Protein AF-A0A392NE16-F1 (afdb_monomer)

Nearest PDB structures (foldseek):
  4ksi-assembly1_A  TM=9.890E-01  e=2.267E-21  Solanum lycopersicum
  1gyt-assembly2_I  TM=9.467E-01  e=1.245E-12  Escherichia coli K-12
  2j9a-assembly1_A  TM=8.905E-01  e=2.648E-13  Bos taurus
  1bll-assembly1_E  TM=8.947E-01  e=1.409E-12  Bos taurus
  2ewb-assembly1_A  TM=8.889E-01  e=3.567E-12  Bos taurus

Mean predicted aligned error: 3.71 Å

Sequence (183 aa):
QRYKSESKKPTLRSIDIIGLGKGPELEKKLKYAGDVSSGILFGRELVNSPANVLTPGVLAEEASKVASTYSDVFTATILNVDQCKELKMGSYLAVAEASANPPHFIHLVYKPPIGTVNIKLALVGKGLTFDSGGYNIKTGPGCSIELMKFDMGGSAAVLGAAKALGQIKPLGVEVSHDFPLCL

Organism: NCBI:txid97028

Secondary structure (DSSP, 8-state):
-TT-SS-PPP--------SS--SHHHHHHHHHHHHHHHHHHHHHHHHHS-TTTS-HHHHHHHHHHHHHHTTTTEEEEEE-HHHHHHTT-HHHHHHHTT-SS--EEEEEEE--SSS---EEEEEE--EES----TTS---STT--GGGGGGGGHHHHHHHHHHHHHHHH--TTEEEEEEEEEE-

pLDDT: mean 95.87, std 3.78, range [72.44, 98.56]

Structure (mmCIF, N/CA/C/O backbone):
data_AF-A0A392NE16-F1
#
_entry.id   AF-A0A392NE16-F1
#
loop_
_atom_site.group_PDB
_atom_site.id
_atom_site.type_symbol
_atom_site.label_atom_id
_atom_site.label_alt_id
_atom_site.label_comp_id
_atom_site.label_asym_id
_atom_site.label_entity_id
_atom_site.label_seq_id
_atom_site.pdbx_PDB_ins_code
_atom_site.Cartn_x
_atom_site.Cartn_y
_atom_site.Cartn_z
_atom_site.occupancy
_atom_site.B_iso_or_equiv
_atom_site.auth_seq_id
_atom_site.auth_comp_id
_atom_site.auth_asym_id
_atom_site.auth_atom_id
_atom_site.pdbx_PDB_model_num
ATOM 1 N N . GLN A 1 1 ? -16.491 3.176 -10.706 1.00 72.44 1 GLN A N 1
ATOM 2 C CA . GLN A 1 1 ? -17.018 4.353 -11.430 1.00 72.44 1 GLN A CA 1
ATOM 3 C C . GLN A 1 1 ? -15.922 5.271 -11.971 1.00 72.44 1 GLN A C 1
ATOM 5 O O . GLN A 1 1 ? -16.146 5.845 -13.018 1.00 72.44 1 GLN A O 1
ATOM 10 N N . ARG A 1 2 ? -14.743 5.376 -11.332 1.00 87.69 2 ARG A N 1
ATOM 11 C CA . ARG A 1 2 ? -13.667 6.329 -11.695 1.00 87.69 2 ARG A CA 1
ATOM 12 C C . ARG A 1 2 ? -13.294 6.413 -13.181 1.00 87.69 2 ARG A C 1
ATOM 14 O O . ARG A 1 2 ? -13.056 7.503 -13.669 1.00 87.69 2 ARG A O 1
ATOM 21 N N . TYR A 1 3 ? -13.251 5.277 -13.877 1.00 92.50 3 TYR A N 1
ATOM 22 C CA . TYR A 1 3 ? -12.836 5.204 -15.286 1.00 92.50 3 TYR A CA 1
ATOM 23 C C . TYR A 1 3 ? -14.004 5.039 -16.265 1.00 92.50 3 TYR A C 1
ATOM 25 O O . TYR A 1 3 ? -13.790 4.704 -17.425 1.00 92.50 3 TYR A O 1
ATOM 33 N N . LYS A 1 4 ? -15.248 5.216 -15.804 1.00 91.56 4 LYS A N 1
ATOM 34 C CA . LYS A 1 4 ? -16.416 5.263 -16.686 1.00 91.56 4 LYS A CA 1
ATOM 35 C C . LYS A 1 4 ? -16.760 6.724 -16.956 1.00 91.56 4 LYS A C 1
ATOM 37 O O . LYS A 1 4 ? -16.879 7.490 -16.004 1.00 91.56 4 LYS A O 1
ATOM 42 N N . SER A 1 5 ? -16.960 7.082 -18.222 1.00 91.31 5 SER A N 1
ATOM 43 C CA . SER A 1 5 ? -17.460 8.406 -18.620 1.00 91.31 5 SER A CA 1
ATOM 44 C C . SER A 1 5 ? -18.863 8.666 -18.068 1.00 91.31 5 SER A C 1
ATOM 46 O O . SER A 1 5 ? -19.142 9.744 -17.555 1.00 91.31 5 SER A O 1
ATOM 48 N N . GLU A 1 6 ? -19.718 7.642 -18.091 1.00 92.12 6 GLU A N 1
ATOM 49 C CA . GLU A 1 6 ? -21.044 7.662 -17.482 1.00 92.12 6 GLU A CA 1
ATOM 50 C C . GLU A 1 6 ? -21.144 6.651 -16.341 1.00 92.12 6 GLU A C 1
ATOM 52 O O . GLU A 1 6 ? -20.816 5.466 -16.462 1.00 92.12 6 GLU A O 1
ATOM 57 N N . SER A 1 7 ? -21.605 7.130 -15.190 1.00 89.00 7 SER A N 1
ATOM 58 C CA . SER A 1 7 ? -21.527 6.403 -13.931 1.00 89.00 7 SER A CA 1
ATOM 59 C C . SER A 1 7 ? -22.815 6.602 -13.132 1.00 89.00 7 SER A C 1
ATOM 61 O O . SER A 1 7 ? -23.185 7.728 -12.798 1.00 89.00 7 SER A O 1
ATOM 63 N N . LYS A 1 8 ? -23.484 5.502 -12.767 1.00 88.19 8 LYS A N 1
ATOM 64 C CA . LYS A 1 8 ? -24.624 5.534 -11.839 1.00 88.19 8 LYS A CA 1
ATOM 65 C C . LYS A 1 8 ? -24.128 5.615 -10.396 1.00 88.19 8 LYS A C 1
ATOM 67 O O . LYS A 1 8 ? -23.267 4.830 -9.985 1.00 88.19 8 LYS A O 1
ATOM 72 N N . LYS A 1 9 ? -24.689 6.545 -9.622 1.00 86.81 9 LYS A N 1
ATOM 73 C CA . LYS A 1 9 ? -24.403 6.656 -8.187 1.00 86.81 9 LYS A CA 1
ATOM 74 C C . LYS A 1 9 ? -24.992 5.450 -7.434 1.00 86.81 9 LYS A C 1
ATOM 76 O O . LYS A 1 9 ? -26.066 4.983 -7.818 1.00 86.81 9 LYS A O 1
ATOM 81 N N . PRO A 1 10 ? -24.321 4.947 -6.382 1.00 89.00 10 PRO A N 1
ATOM 82 C CA . PRO A 1 10 ? -24.905 3.940 -5.501 1.00 89.00 10 PRO A CA 1
ATOM 83 C C . PRO A 1 10 ? -26.227 4.441 -4.9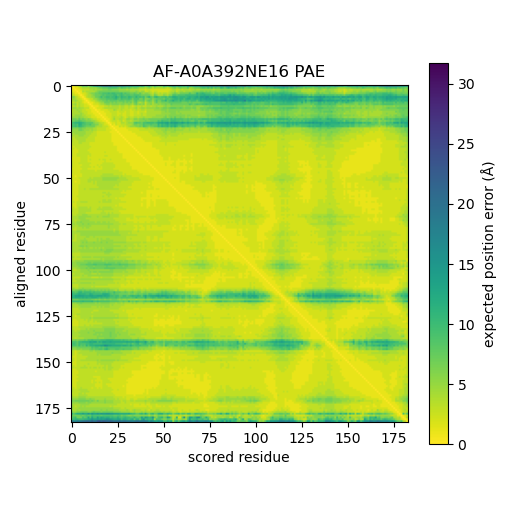02 1.00 89.00 10 PRO A C 1
ATOM 85 O O . PRO A 1 10 ? -26.327 5.606 -4.521 1.00 89.00 10 PRO A O 1
ATOM 88 N N . THR A 1 11 ? -27.236 3.573 -4.832 1.00 95.75 11 THR A N 1
ATOM 89 C CA . THR A 1 11 ? -28.574 3.907 -4.307 1.00 95.75 11 THR A CA 1
ATOM 90 C C . THR A 1 11 ? -28.776 3.493 -2.851 1.00 95.75 11 THR A C 1
ATOM 92 O O . THR A 1 11 ? -29.641 4.055 -2.183 1.00 95.75 11 THR A O 1
ATOM 95 N N . LEU A 1 12 ? -27.983 2.540 -2.351 1.00 95.75 12 LEU A N 1
ATOM 96 C CA . LEU A 1 12 ? -28.028 2.073 -0.965 1.00 95.75 12 LEU A CA 1
ATOM 97 C C . LEU A 1 12 ? -27.564 3.181 -0.008 1.00 95.75 12 LEU A C 1
ATOM 99 O O . LEU A 1 12 ? -26.496 3.756 -0.213 1.00 95.75 12 LEU A O 1
ATOM 103 N N . ARG A 1 13 ? -28.364 3.472 1.026 1.00 95.00 13 ARG A N 1
ATOM 104 C CA . ARG A 1 13 ? -28.091 4.546 2.003 1.00 95.00 13 ARG A CA 1
ATOM 105 C C . ARG A 1 13 ? -27.900 4.053 3.435 1.00 95.00 13 ARG A C 1
ATOM 107 O O . ARG A 1 13 ? -27.118 4.649 4.164 1.00 95.00 13 ARG A O 1
ATOM 114 N N . SER A 1 14 ? -28.597 2.992 3.826 1.00 95.19 14 SER A N 1
ATOM 115 C CA . SER A 1 14 ? -28.543 2.421 5.171 1.00 95.19 14 SER A CA 1
ATOM 116 C C . SER A 1 14 ? -28.701 0.905 5.120 1.00 95.19 14 SER A C 1
ATOM 118 O O . SER A 1 14 ? -29.235 0.355 4.153 1.00 95.19 14 SER A O 1
ATOM 120 N N . ILE A 1 15 ? -28.199 0.241 6.159 1.00 93.62 15 ILE A N 1
ATOM 121 C CA . ILE A 1 15 ? -28.355 -1.191 6.406 1.00 93.62 15 ILE A CA 1
ATOM 122 C C . ILE A 1 15 ? -28.661 -1.337 7.895 1.00 93.62 15 ILE A C 1
ATOM 124 O O . ILE A 1 15 ? -27.856 -0.900 8.715 1.00 93.62 15 ILE A O 1
ATOM 128 N N . ASP A 1 16 ? -29.779 -1.979 8.222 1.00 92.75 16 ASP A N 1
ATOM 129 C CA . ASP A 1 16 ? -30.133 -2.324 9.597 1.00 92.75 16 ASP A CA 1
ATOM 130 C C . ASP A 1 16 ? -29.861 -3.810 9.836 1.00 92.75 16 ASP A C 1
ATOM 132 O O . ASP A 1 16 ? -30.298 -4.673 9.071 1.00 92.75 16 ASP A O 1
ATOM 136 N N . ILE A 1 17 ? -29.127 -4.117 10.904 1.00 91.75 17 ILE A N 1
ATOM 137 C CA . ILE A 1 17 ? -28.809 -5.490 11.301 1.00 91.75 17 ILE A CA 1
ATOM 138 C C . ILE A 1 17 ? -29.683 -5.847 12.501 1.00 91.75 17 ILE A C 1
ATOM 140 O O . ILE A 1 17 ? -29.510 -5.313 13.594 1.00 91.75 17 ILE A O 1
ATOM 144 N N . ILE A 1 18 ? -30.636 -6.755 12.293 1.00 94.75 18 ILE A N 1
ATOM 145 C CA . ILE A 1 18 ? -31.663 -7.107 13.279 1.00 94.75 18 ILE A CA 1
ATOM 146 C C . ILE A 1 18 ? -31.386 -8.508 13.837 1.00 94.75 18 ILE A C 1
ATOM 148 O O . ILE A 1 18 ? -31.024 -9.419 13.099 1.00 94.75 18 ILE A O 1
ATOM 152 N N . GLY A 1 19 ? -31.578 -8.690 15.148 1.00 94.94 19 GLY A N 1
ATOM 153 C CA . GLY A 1 19 ? -31.515 -10.007 15.797 1.00 94.94 19 GLY A CA 1
ATOM 154 C C . GLY A 1 19 ? -30.119 -10.480 16.223 1.00 94.94 19 GLY A C 1
ATOM 155 O O . GLY A 1 19 ? -29.995 -11.598 16.708 1.00 94.94 19 GLY A O 1
ATOM 156 N N . LEU A 1 20 ? -29.081 -9.642 16.100 1.00 93.00 20 LEU A N 1
ATOM 157 C CA . LEU A 1 20 ? -27.690 -9.979 16.465 1.00 93.00 20 LEU A CA 1
ATOM 158 C C . LEU A 1 20 ? -27.176 -9.240 17.716 1.00 93.00 20 LEU A C 1
ATOM 160 O O . LEU A 1 20 ? -25.972 -9.131 17.937 1.00 93.00 20 LEU A O 1
ATOM 164 N N . GLY A 1 21 ? -28.090 -8.739 18.547 1.00 90.81 21 GLY A N 1
ATOM 165 C CA . GLY A 1 21 ? -27.775 -7.961 19.747 1.00 90.81 21 GLY A CA 1
ATOM 166 C C . GLY A 1 21 ? -27.838 -6.448 19.525 1.00 90.81 21 GLY A C 1
ATOM 167 O O . GLY A 1 21 ? -28.224 -5.974 18.460 1.00 90.81 21 GLY A O 1
ATOM 168 N N . LYS A 1 22 ? -27.518 -5.685 20.575 1.00 92.50 22 LYS A N 1
ATOM 169 C CA . LYS A 1 22 ? -27.514 -4.213 20.584 1.00 92.50 22 LYS A CA 1
ATOM 170 C C . LYS A 1 22 ? -26.482 -3.679 21.576 1.00 92.50 22 LYS A C 1
ATOM 172 O O . LYS A 1 22 ? -26.102 -4.387 22.506 1.00 92.50 22 LYS A O 1
ATOM 177 N N . GLY A 1 23 ? -26.101 -2.414 21.424 1.00 93.81 23 GLY A N 1
ATOM 178 C CA . GLY A 1 23 ? -25.279 -1.691 22.395 1.00 93.81 23 GLY A CA 1
ATOM 179 C C . GLY A 1 23 ? -23.800 -1.549 22.007 1.00 93.81 23 GLY A C 1
ATOM 180 O O . GLY A 1 23 ? -23.400 -1.939 20.910 1.00 93.81 23 GLY A O 1
ATOM 181 N N . PRO A 1 24 ? -22.972 -0.982 22.906 1.00 94.94 24 PRO A N 1
ATOM 182 C CA . PRO A 1 24 ? -21.649 -0.448 22.562 1.00 94.94 24 PRO A CA 1
ATOM 183 C C . PRO A 1 24 ? -20.653 -1.463 21.993 1.00 94.94 24 PRO A C 1
ATOM 185 O O . PRO A 1 24 ? -19.804 -1.105 21.181 1.00 94.94 24 PRO A O 1
ATOM 188 N N . GLU A 1 25 ? -20.733 -2.731 22.404 1.00 94.06 25 GLU A N 1
ATOM 189 C CA . GLU A 1 25 ? -19.834 -3.770 21.889 1.00 94.06 25 GLU A CA 1
ATOM 190 C C . GLU A 1 25 ? -20.112 -4.078 20.411 1.00 94.06 25 GLU A C 1
ATOM 192 O O . GLU A 1 25 ? -19.174 -4.208 19.620 1.00 94.06 25 GLU A O 1
ATOM 197 N N . LEU A 1 26 ? -21.393 -4.153 20.029 1.00 94.44 26 LEU A N 1
ATOM 198 C CA . LEU A 1 26 ? -21.787 -4.362 18.638 1.00 94.44 26 LEU A CA 1
ATOM 199 C C . LEU A 1 26 ? -21.362 -3.164 17.786 1.00 94.44 26 LEU A C 1
ATOM 201 O O . LEU A 1 26 ? -20.715 -3.357 16.762 1.00 94.44 26 LEU A O 1
ATOM 205 N N . GLU A 1 27 ? -21.619 -1.941 18.255 1.00 93.50 27 GLU A N 1
ATOM 206 C CA . GLU A 1 27 ? -21.191 -0.713 17.571 1.00 93.50 27 GLU A CA 1
ATOM 207 C C . GLU A 1 27 ? -19.670 -0.664 17.368 1.00 93.50 27 GLU A C 1
ATOM 209 O O . GLU A 1 27 ? -19.188 -0.323 16.288 1.00 93.50 27 GLU A O 1
ATOM 214 N N . LYS A 1 28 ? -18.884 -1.087 18.368 1.00 95.31 28 LYS A N 1
ATOM 215 C CA . LYS A 1 28 ? -17.422 -1.172 18.249 1.00 95.31 28 LYS A CA 1
ATOM 216 C C . LYS A 1 28 ? -16.990 -2.177 17.176 1.00 95.31 28 LYS A C 1
ATOM 218 O O . LYS A 1 28 ? -16.073 -1.883 16.409 1.00 95.31 28 LYS A O 1
ATOM 223 N N . LYS A 1 29 ? -17.637 -3.346 17.102 1.00 96.00 29 LYS A N 1
ATOM 224 C CA . LYS A 1 29 ? -17.358 -4.363 16.069 1.00 96.00 29 LYS A CA 1
ATOM 225 C C . LYS A 1 29 ? -17.770 -3.885 14.676 1.00 96.00 29 LYS A C 1
ATOM 227 O O . LYS A 1 29 ? -17.020 -4.100 13.728 1.00 96.00 29 LYS A O 1
ATOM 232 N N . LEU A 1 30 ? -18.909 -3.202 14.554 1.00 96.25 30 LEU A N 1
ATOM 233 C CA . LEU A 1 30 ? -19.366 -2.610 13.294 1.00 96.25 30 LEU A CA 1
ATOM 234 C C . LEU A 1 30 ? -18.421 -1.509 12.820 1.00 96.25 30 LEU A C 1
ATOM 236 O O . LEU A 1 30 ? -18.037 -1.503 11.651 1.00 96.25 30 LEU A O 1
ATOM 240 N N . LYS A 1 31 ? -17.968 -0.636 13.728 1.00 96.56 31 LYS A N 1
ATOM 241 C CA . LYS A 1 31 ? -16.954 0.369 13.407 1.00 96.56 31 LYS A CA 1
ATOM 242 C C . LYS A 1 31 ? -15.660 -0.286 12.925 1.00 96.56 31 LYS A C 1
ATOM 244 O O . LYS A 1 31 ? -15.165 0.080 11.867 1.00 96.56 31 LYS A O 1
ATOM 249 N N . TYR A 1 32 ? -15.150 -1.281 13.653 1.00 97.94 32 TYR A N 1
ATOM 250 C CA . TYR A 1 32 ? -13.957 -2.025 13.243 1.00 97.94 32 TYR A CA 1
ATOM 251 C C . TYR A 1 32 ? -14.123 -2.640 11.844 1.00 97.94 32 TYR A C 1
ATOM 253 O O . TYR A 1 32 ? -13.250 -2.484 10.993 1.00 97.94 32 TYR A O 1
ATOM 261 N N . ALA A 1 33 ? -15.264 -3.280 11.567 1.00 97.81 33 ALA A N 1
ATOM 262 C CA . ALA A 1 33 ? -15.559 -3.835 10.248 1.00 97.81 33 ALA A CA 1
ATOM 263 C C . ALA A 1 33 ? -15.614 -2.751 9.155 1.00 97.81 33 ALA A C 1
ATOM 265 O O . ALA A 1 33 ? -15.135 -2.981 8.042 1.00 97.81 33 ALA A O 1
ATOM 266 N N . GLY A 1 34 ? -16.151 -1.569 9.468 1.00 98.06 34 GLY A N 1
ATOM 267 C CA . GLY A 1 34 ? -16.136 -0.399 8.590 1.00 98.06 34 GLY A CA 1
ATOM 268 C C . GLY A 1 34 ? -14.720 0.097 8.290 1.00 98.06 34 GLY A C 1
ATOM 269 O O . GLY A 1 34 ? -14.377 0.288 7.121 1.00 98.06 34 GLY A O 1
ATOM 270 N N . ASP A 1 35 ? -13.878 0.218 9.319 1.00 98.25 35 ASP A N 1
ATOM 271 C CA . ASP A 1 35 ? -12.485 0.655 9.192 1.00 98.25 35 ASP A CA 1
ATOM 272 C C . ASP A 1 35 ? -11.691 -0.323 8.296 1.00 98.25 35 ASP A C 1
ATOM 274 O O . ASP A 1 35 ? -11.046 0.095 7.327 1.00 98.25 35 ASP A O 1
ATOM 278 N N . VAL A 1 36 ? -11.827 -1.637 8.534 1.00 98.50 36 VAL A N 1
ATOM 279 C CA . VAL A 1 36 ? -11.237 -2.705 7.700 1.00 98.50 36 VAL A CA 1
ATOM 280 C C . VAL A 1 36 ? -11.758 -2.644 6.263 1.00 98.50 36 VAL A C 1
ATOM 282 O O . VAL A 1 36 ? -10.976 -2.674 5.309 1.00 98.50 36 VAL A O 1
ATOM 285 N N . SER A 1 37 ? -13.073 -2.507 6.086 1.00 98.44 37 SER A N 1
ATOM 286 C CA . SER A 1 37 ? -13.700 -2.421 4.762 1.00 98.44 37 SER A CA 1
ATOM 287 C C . SER A 1 37 ? -13.199 -1.214 3.972 1.00 98.44 37 SER A C 1
ATOM 289 O O . SER A 1 37 ? -13.000 -1.316 2.762 1.00 98.44 37 SER A O 1
ATOM 291 N N . SER A 1 38 ? -12.930 -0.087 4.638 1.00 98.19 38 SER A N 1
ATOM 292 C CA . SER A 1 38 ? -12.363 1.103 3.998 1.00 98.19 38 SER A CA 1
ATOM 293 C C . SER A 1 38 ? -10.948 0.856 3.450 1.00 98.19 38 SER A C 1
ATOM 295 O O . SER A 1 38 ? -10.618 1.340 2.364 1.00 98.19 38 SER A O 1
ATOM 297 N N . GLY A 1 39 ? -10.137 0.061 4.158 1.00 98.44 39 GLY A N 1
ATOM 298 C CA . GLY A 1 39 ? -8.815 -0.380 3.710 1.00 98.44 39 GLY A CA 1
ATOM 299 C C . GLY A 1 39 ? -8.899 -1.335 2.519 1.00 98.44 39 GLY A C 1
ATOM 300 O O . GLY A 1 39 ? -8.190 -1.156 1.529 1.00 98.44 39 GLY A O 1
ATOM 301 N N . ILE A 1 40 ? -9.831 -2.293 2.561 1.00 98.56 40 ILE A N 1
ATOM 302 C CA . ILE A 1 40 ? -10.091 -3.220 1.448 1.00 98.56 40 ILE A CA 1
ATOM 303 C C . ILE A 1 40 ? -10.531 -2.456 0.196 1.00 98.56 40 ILE A C 1
ATOM 305 O O . ILE A 1 40 ? -10.007 -2.696 -0.891 1.00 98.56 40 ILE A O 1
ATOM 309 N N . LEU A 1 41 ? -11.485 -1.530 0.328 1.00 98.19 41 LEU A N 1
ATOM 310 C CA . LEU A 1 41 ? -11.954 -0.712 -0.791 1.00 98.19 41 LEU A CA 1
ATOM 311 C C . LEU A 1 41 ? -10.812 0.102 -1.393 1.00 98.19 41 LEU A C 1
ATOM 313 O O . LEU A 1 41 ? -10.675 0.121 -2.612 1.00 98.19 41 LEU A O 1
ATOM 317 N N . PHE A 1 42 ? -9.960 0.685 -0.554 1.00 98.31 42 PHE A N 1
ATOM 318 C CA . PHE A 1 42 ? -8.784 1.407 -1.018 1.00 98.31 42 PHE A CA 1
ATOM 319 C C . PHE A 1 42 ? -7.815 0.507 -1.798 1.00 98.31 42 PHE A C 1
ATOM 321 O O . PHE A 1 42 ? -7.445 0.841 -2.919 1.00 98.31 42 PHE A O 1
ATOM 328 N N . GLY A 1 43 ? -7.485 -0.682 -1.284 1.00 98.25 43 GLY A N 1
ATOM 329 C CA . GLY A 1 43 ? -6.661 -1.648 -2.019 1.00 98.25 43 GLY A CA 1
ATOM 330 C C . GLY A 1 43 ? -7.277 -2.041 -3.370 1.00 98.25 43 GLY A C 1
ATOM 331 O O . GLY A 1 43 ? -6.591 -2.058 -4.391 1.00 98.25 43 GLY A O 1
ATOM 332 N N . ARG A 1 44 ? -8.598 -2.273 -3.416 1.00 98.06 44 ARG A N 1
ATOM 333 C CA . ARG A 1 44 ? -9.323 -2.556 -4.672 1.00 98.06 44 ARG A CA 1
ATOM 334 C C . ARG A 1 44 ? -9.247 -1.391 -5.645 1.00 98.06 44 ARG A C 1
ATOM 336 O O . ARG A 1 44 ? -9.191 -1.605 -6.850 1.00 98.06 44 ARG A O 1
ATOM 343 N N . GLU A 1 45 ? -9.311 -0.166 -5.153 1.00 97.88 45 GLU A N 1
ATOM 344 C CA . GLU A 1 45 ? -9.218 1.028 -5.978 1.00 97.88 45 GLU A CA 1
ATOM 345 C C . GLU A 1 45 ? -7.834 1.175 -6.613 1.00 97.88 45 GLU A C 1
ATOM 347 O O . GLU A 1 45 ? -7.765 1.477 -7.805 1.00 97.88 45 GLU A O 1
ATOM 352 N N . LEU A 1 46 ? -6.765 0.882 -5.869 1.00 98.06 46 LEU A N 1
ATOM 353 C CA . LEU A 1 46 ? -5.405 0.832 -6.406 1.00 98.06 46 LEU A CA 1
ATOM 354 C C . LEU A 1 46 ? -5.295 -0.255 -7.488 1.00 98.06 46 LEU A C 1
ATOM 356 O O . LEU A 1 46 ? -5.047 0.068 -8.641 1.00 98.06 46 LEU A O 1
ATOM 360 N N . VAL A 1 47 ? -5.631 -1.511 -7.179 1.00 98.19 47 VAL A N 1
ATOM 361 C CA . VAL A 1 47 ? -5.542 -2.637 -8.139 1.00 98.19 47 VAL A CA 1
ATOM 362 C C . VAL A 1 47 ? -6.398 -2.430 -9.397 1.00 98.19 47 VAL A C 1
ATOM 364 O O . VAL A 1 47 ? -6.036 -2.846 -10.497 1.00 98.19 47 VAL A O 1
ATOM 367 N N . ASN A 1 48 ? -7.565 -1.794 -9.265 1.00 97.69 48 ASN A N 1
ATOM 368 C CA . ASN A 1 48 ? -8.431 -1.528 -10.414 1.00 97.69 48 ASN A CA 1
ATOM 369 C C . ASN A 1 48 ? -7.880 -0.432 -11.336 1.00 97.69 48 ASN A C 1
ATOM 371 O O . ASN A 1 48 ? -8.257 -0.404 -12.516 1.00 97.69 48 ASN A O 1
ATOM 375 N N . SER A 1 49 ? -7.028 0.453 -10.813 1.00 97.94 49 SER A N 1
ATOM 376 C CA . SER A 1 49 ? -6.413 1.542 -11.567 1.00 97.94 49 SER A CA 1
ATOM 377 C C . SER A 1 49 ? -5.488 0.972 -12.646 1.00 97.94 49 SER A C 1
ATOM 379 O O . SER A 1 49 ? -4.702 0.074 -12.359 1.00 97.94 49 SER A O 1
ATOM 381 N N . PRO A 1 50 ? -5.595 1.414 -13.910 1.00 97.31 50 PRO A N 1
ATOM 382 C CA . PRO A 1 50 ? -4.705 0.929 -14.957 1.00 97.31 50 PRO A CA 1
ATOM 383 C C . PRO A 1 50 ? -3.278 1.455 -14.735 1.00 97.31 50 PRO A C 1
ATOM 385 O O . PRO A 1 50 ? -3.093 2.523 -14.151 1.00 97.31 50 PRO A O 1
ATOM 388 N N . ALA A 1 51 ? -2.274 0.722 -15.218 1.00 96.81 51 ALA A N 1
ATOM 389 C CA . ALA A 1 51 ? -0.859 1.011 -14.951 1.00 96.81 51 ALA A CA 1
ATOM 390 C C . ALA A 1 51 ? -0.379 2.375 -15.488 1.00 96.81 51 ALA A C 1
ATOM 392 O O . ALA A 1 51 ? 0.568 2.951 -14.966 1.00 96.81 51 ALA A O 1
ATOM 393 N N . ASN A 1 52 ? -1.058 2.936 -16.494 1.00 96.31 52 ASN A N 1
ATOM 394 C CA . ASN A 1 52 ? -0.788 4.292 -16.983 1.00 96.31 52 ASN A CA 1
ATOM 395 C C . ASN A 1 52 ? -1.288 5.398 -16.032 1.00 96.31 52 ASN A C 1
ATOM 397 O O . ASN A 1 52 ? -0.924 6.555 -16.206 1.00 96.31 52 ASN A O 1
ATOM 401 N N . VAL A 1 53 ? -2.151 5.058 -15.069 1.00 97.50 53 VAL A N 1
ATOM 402 C CA . VAL A 1 53 ? -2.654 5.967 -14.027 1.00 97.50 53 VAL A CA 1
ATOM 403 C C . VAL A 1 53 ? -1.949 5.701 -12.700 1.00 97.50 53 VAL A C 1
ATOM 405 O O . VAL A 1 53 ? -1.552 6.646 -12.028 1.00 97.50 53 VAL A O 1
ATOM 408 N N . LEU A 1 54 ? -1.794 4.432 -12.314 1.00 97.69 54 LEU A N 1
ATOM 409 C CA . LEU A 1 54 ? -1.124 4.042 -11.074 1.00 97.69 54 LEU A CA 1
ATOM 410 C C . LEU A 1 54 ? 0.316 3.597 -11.352 1.00 97.69 54 LEU A C 1
ATOM 412 O O . LEU A 1 54 ? 0.618 2.407 -11.362 1.00 97.69 54 LEU A O 1
ATOM 416 N N . THR A 1 55 ? 1.195 4.568 -11.580 1.00 98.06 55 THR A N 1
ATOM 417 C CA . THR A 1 55 ? 2.641 4.343 -11.723 1.00 98.06 55 THR A CA 1
ATOM 418 C C . THR A 1 55 ? 3.313 4.186 -10.347 1.00 98.06 55 THR A C 1
ATOM 420 O O . THR A 1 55 ? 2.685 4.489 -9.325 1.00 98.06 55 THR A O 1
ATOM 423 N N . PRO A 1 56 ? 4.593 3.761 -10.267 1.00 97.75 56 PRO A N 1
ATOM 424 C CA . PRO A 1 56 ? 5.311 3.663 -8.992 1.00 97.75 56 PRO A CA 1
ATOM 425 C C . PRO A 1 56 ? 5.324 4.980 -8.202 1.00 97.75 56 PRO A C 1
ATOM 427 O O . PRO A 1 56 ? 5.122 4.970 -6.990 1.00 97.75 56 PRO A O 1
ATOM 430 N N . GLY A 1 57 ? 5.484 6.116 -8.892 1.00 97.75 57 GLY A N 1
ATOM 431 C CA . GLY A 1 57 ? 5.429 7.442 -8.272 1.00 97.75 57 GLY A CA 1
ATOM 432 C C . GLY A 1 57 ? 4.054 7.756 -7.681 1.00 97.75 57 GLY A C 1
ATOM 433 O O . GLY A 1 57 ? 3.958 8.141 -6.520 1.00 97.75 57 GLY A O 1
ATOM 434 N N . VAL A 1 58 ? 2.973 7.496 -8.427 1.00 97.94 58 VAL A N 1
ATOM 435 C CA . VAL A 1 58 ? 1.604 7.723 -7.929 1.00 97.94 58 VAL A CA 1
ATOM 436 C C . VAL A 1 58 ? 1.294 6.817 -6.735 1.00 97.94 58 VAL A C 1
ATOM 438 O O . VAL A 1 58 ? 0.692 7.260 -5.761 1.00 97.94 58 VAL A O 1
ATOM 441 N N . LEU A 1 59 ? 1.737 5.558 -6.749 1.00 97.69 59 LEU A N 1
ATOM 442 C CA . LEU A 1 59 ? 1.546 4.664 -5.606 1.00 97.69 59 LEU A CA 1
ATOM 443 C C . LEU A 1 59 ? 2.354 5.115 -4.367 1.00 97.69 59 LEU A C 1
ATOM 445 O O . LEU A 1 59 ? 1.861 4.991 -3.244 1.00 97.69 59 LEU A O 1
ATOM 449 N N . ALA A 1 60 ? 3.539 5.706 -4.552 1.00 97.94 60 ALA A N 1
ATOM 450 C CA . ALA A 1 60 ? 4.295 6.355 -3.476 1.00 97.94 60 ALA A CA 1
ATOM 451 C C . ALA A 1 60 ? 3.611 7.618 -2.927 1.00 97.94 60 ALA A C 1
ATOM 453 O O . ALA A 1 60 ? 3.619 7.852 -1.712 1.00 97.94 60 ALA A O 1
ATOM 454 N N . GLU A 1 61 ? 2.952 8.400 -3.783 1.00 98.12 61 GLU A N 1
ATOM 455 C CA . GLU A 1 61 ? 2.112 9.520 -3.351 1.00 98.12 61 GLU A CA 1
ATOM 456 C C . GLU A 1 61 ? 0.907 9.040 -2.536 1.00 98.12 61 GLU A C 1
ATOM 458 O O . GLU A 1 61 ? 0.615 9.607 -1.485 1.00 98.12 61 GLU A O 1
ATOM 463 N N . GLU A 1 62 ? 0.222 7.977 -2.967 1.00 98.12 62 GLU A N 1
ATOM 464 C CA . GLU A 1 62 ? -0.890 7.381 -2.218 1.00 98.12 62 GLU A CA 1
ATOM 465 C C . GLU A 1 62 ? -0.445 6.898 -0.829 1.00 98.12 62 GLU A C 1
ATOM 467 O O . GLU A 1 62 ? -1.130 7.149 0.166 1.00 98.12 62 GLU A O 1
ATOM 472 N N . ALA A 1 63 ? 0.738 6.287 -0.725 1.00 97.62 63 ALA A N 1
ATOM 473 C CA . ALA A 1 63 ? 1.319 5.921 0.563 1.00 97.62 63 ALA A CA 1
ATOM 474 C C . ALA A 1 63 ? 1.624 7.139 1.448 1.00 97.62 63 ALA A C 1
ATOM 476 O O . ALA A 1 63 ? 1.289 7.151 2.636 1.00 97.62 63 ALA A O 1
ATOM 477 N N . SER A 1 64 ? 2.184 8.197 0.862 1.00 98.06 64 SER A N 1
ATOM 478 C CA . SER A 1 64 ? 2.447 9.457 1.564 1.00 98.06 64 SER A CA 1
ATOM 479 C C . SER A 1 64 ? 1.155 10.125 2.052 1.00 98.06 64 SER A C 1
ATOM 481 O O . SER A 1 64 ? 1.109 10.637 3.171 1.00 98.06 64 SER A O 1
ATOM 483 N N . LYS A 1 65 ? 0.068 10.064 1.268 1.00 98.38 65 LYS A N 1
ATOM 484 C CA . LYS A 1 65 ? -1.261 10.557 1.673 1.00 98.38 65 LYS A CA 1
ATOM 485 C C . LYS A 1 65 ? -1.815 9.782 2.865 1.00 98.38 65 LYS A C 1
ATOM 487 O O . LYS A 1 65 ? -2.381 10.403 3.764 1.00 98.38 65 LYS A O 1
ATOM 492 N N . VAL A 1 66 ? -1.642 8.457 2.906 1.00 98.12 66 VAL A N 1
ATOM 493 C CA . VAL A 1 66 ? -2.046 7.640 4.066 1.00 98.12 66 VAL A CA 1
ATOM 494 C C . VAL A 1 66 ? -1.292 8.089 5.318 1.00 98.12 66 VAL A C 1
ATOM 496 O O . VAL A 1 66 ? -1.932 8.377 6.327 1.00 98.12 66 VAL A O 1
ATOM 499 N N . ALA A 1 67 ? 0.034 8.231 5.244 1.00 97.94 67 ALA A N 1
ATOM 500 C CA . ALA A 1 67 ? 0.824 8.709 6.378 1.00 97.94 67 ALA A CA 1
ATOM 501 C C . ALA A 1 67 ? 0.428 10.122 6.819 1.00 97.94 67 ALA A C 1
ATOM 503 O O . ALA A 1 67 ? 0.275 10.369 8.007 1.00 97.94 67 ALA A O 1
ATOM 504 N N . SER A 1 68 ? 0.203 11.036 5.873 1.00 98.25 68 SER A N 1
ATOM 505 C CA . SER A 1 68 ? -0.218 12.408 6.174 1.00 98.25 68 SER A CA 1
ATOM 506 C C . SER A 1 68 ? -1.601 12.466 6.832 1.00 98.25 68 SER A C 1
ATOM 508 O O . SER A 1 68 ? -1.793 13.226 7.779 1.00 98.25 68 SER A O 1
ATOM 510 N N . THR A 1 69 ? -2.543 11.636 6.373 1.00 98.38 69 THR A N 1
ATOM 511 C CA . THR A 1 69 ? -3.903 11.548 6.936 1.00 98.38 69 THR A CA 1
ATOM 512 C C . THR A 1 69 ? -3.890 11.062 8.387 1.00 98.38 69 THR A C 1
ATOM 514 O O . THR A 1 69 ? -4.716 11.493 9.188 1.00 98.38 69 THR A O 1
ATOM 517 N N . TYR A 1 70 ? -2.952 10.177 8.728 1.00 97.88 70 TYR A N 1
ATOM 518 C CA . TYR A 1 70 ? -2.809 9.569 10.054 1.00 97.88 70 TYR A CA 1
ATOM 519 C C . TYR A 1 70 ? -1.453 9.920 10.681 1.00 97.88 70 TYR A C 1
ATOM 521 O O . TYR A 1 70 ? -0.780 9.062 11.254 1.00 97.88 70 TYR A O 1
ATOM 529 N N . SER A 1 71 ? -1.036 11.179 10.544 1.00 97.62 71 SER A N 1
ATOM 530 C CA . SER A 1 71 ? 0.306 11.654 10.915 1.00 97.62 71 SER A CA 1
ATOM 531 C C . SER A 1 71 ? 0.610 11.577 12.410 1.00 97.62 71 SER A C 1
ATOM 533 O O . SER A 1 71 ? 1.768 11.658 12.810 1.00 97.62 71 SER A O 1
ATOM 535 N N . ASP A 1 72 ? -0.411 11.373 13.241 1.00 97.06 72 ASP A N 1
ATOM 536 C CA . ASP A 1 72 ? -0.258 11.140 14.673 1.00 97.06 72 ASP A CA 1
ATOM 537 C C . ASP A 1 72 ? 0.253 9.727 15.009 1.00 97.06 72 ASP A C 1
ATOM 539 O O . ASP A 1 72 ? 0.739 9.500 16.114 1.00 97.06 72 ASP A O 1
ATOM 543 N N . VAL A 1 73 ? 0.157 8.782 14.066 1.00 97.88 73 VAL A N 1
ATOM 544 C CA . VAL A 1 73 ? 0.561 7.376 14.256 1.00 97.88 73 VAL A CA 1
ATOM 545 C C . VAL A 1 73 ? 1.410 6.807 13.119 1.00 97.88 73 VAL A C 1
ATOM 547 O O . VAL A 1 73 ? 1.960 5.717 13.274 1.00 97.88 73 VAL A O 1
ATOM 550 N N . PHE A 1 74 ? 1.533 7.507 11.989 1.00 98.25 74 PHE A N 1
ATOM 551 C CA . PHE A 1 74 ? 2.318 7.064 10.840 1.00 98.25 74 PHE A CA 1
ATOM 552 C C . PHE A 1 74 ? 3.447 8.019 10.471 1.00 98.25 74 PHE A C 1
ATOM 554 O O . PHE A 1 74 ? 3.275 9.234 10.414 1.00 98.25 74 PHE A O 1
ATOM 561 N N . THR A 1 75 ? 4.577 7.432 10.085 1.00 97.75 75 THR A N 1
ATOM 562 C CA . THR A 1 75 ? 5.642 8.106 9.339 1.00 97.75 75 THR A CA 1
ATOM 563 C C . THR A 1 75 ? 5.849 7.433 7.985 1.00 97.75 75 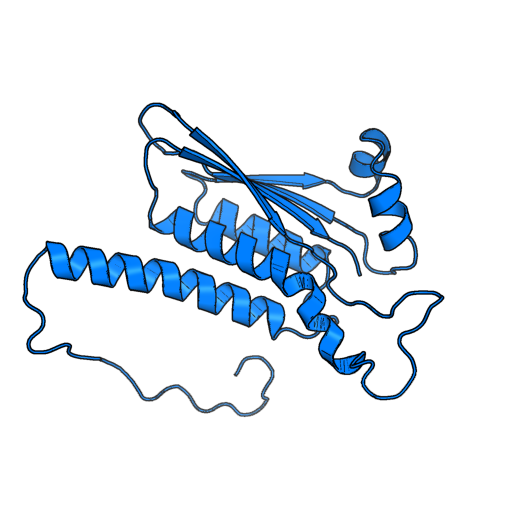THR A C 1
ATOM 565 O O . THR A 1 75 ? 5.596 6.237 7.831 1.00 97.75 75 THR A O 1
ATOM 568 N N . ALA A 1 76 ? 6.307 8.206 6.997 1.00 97.06 76 ALA A N 1
ATOM 569 C CA . ALA A 1 76 ? 6.652 7.716 5.667 1.00 97.06 76 ALA A CA 1
ATOM 570 C C . ALA A 1 76 ? 8.090 8.076 5.313 1.00 97.06 76 ALA A C 1
ATOM 572 O O . ALA A 1 76 ? 8.535 9.202 5.527 1.00 97.06 76 ALA A O 1
ATOM 573 N N . THR A 1 77 ? 8.806 7.126 4.730 1.00 98.06 77 THR A N 1
ATOM 574 C CA . THR A 1 77 ? 10.087 7.339 4.064 1.00 98.06 77 THR A CA 1
ATOM 575 C C . THR A 1 77 ? 9.984 6.742 2.671 1.00 98.06 77 THR A C 1
ATOM 577 O O . THR A 1 77 ? 9.681 5.561 2.520 1.00 98.06 77 THR A O 1
ATOM 580 N N . ILE A 1 78 ? 10.197 7.573 1.654 1.00 97.69 78 ILE A N 1
ATOM 581 C CA . ILE A 1 78 ? 10.163 7.166 0.251 1.00 97.69 78 ILE A CA 1
ATOM 582 C C . ILE A 1 78 ? 11.585 7.286 -0.278 1.00 97.69 78 ILE A C 1
ATOM 584 O O . ILE A 1 78 ? 12.140 8.383 -0.298 1.00 97.69 78 ILE A O 1
ATOM 588 N N . LEU A 1 79 ? 12.177 6.161 -0.662 1.00 98.12 79 LEU A N 1
ATOM 589 C CA . LEU A 1 79 ? 13.525 6.116 -1.204 1.00 98.12 79 LEU A CA 1
ATOM 590 C C . LEU A 1 79 ? 13.468 6.185 -2.725 1.00 98.12 79 LEU A C 1
ATOM 592 O O . LEU A 1 79 ? 12.715 5.445 -3.368 1.00 98.12 79 LEU A O 1
ATOM 596 N N . ASN A 1 80 ? 14.289 7.065 -3.282 1.00 96.50 80 ASN A N 1
ATOM 597 C CA . ASN A 1 80 ? 14.504 7.170 -4.715 1.00 96.50 80 ASN A CA 1
ATOM 598 C C . ASN A 1 80 ? 15.589 6.186 -5.195 1.00 96.50 80 ASN A C 1
ATOM 600 O O . ASN A 1 80 ? 16.193 5.444 -4.417 1.00 96.50 80 ASN A O 1
ATOM 604 N N . VAL A 1 81 ? 15.849 6.205 -6.503 1.00 96.75 81 VAL A N 1
ATOM 605 C CA . VAL A 1 81 ? 16.840 5.347 -7.166 1.00 96.75 81 VAL A CA 1
ATOM 606 C C . VAL A 1 81 ? 18.219 5.426 -6.508 1.00 96.75 81 VAL A C 1
ATOM 608 O O . VAL A 1 81 ? 18.834 4.389 -6.265 1.00 96.75 81 VAL A O 1
ATOM 611 N N . ASP A 1 82 ? 18.714 6.629 -6.220 1.00 97.50 82 ASP A N 1
ATOM 612 C CA . ASP A 1 82 ? 20.078 6.821 -5.722 1.00 97.50 82 ASP A CA 1
ATOM 613 C C . ASP A 1 82 ? 20.219 6.339 -4.277 1.00 97.50 82 ASP A C 1
ATOM 615 O O . ASP A 1 82 ? 21.155 5.605 -3.962 1.00 97.50 82 ASP A O 1
ATOM 619 N N . GLN A 1 83 ? 19.219 6.600 -3.435 1.00 98.12 83 GLN A N 1
ATOM 620 C CA . GLN A 1 83 ? 19.155 6.049 -2.079 1.00 98.12 83 GLN A CA 1
ATOM 621 C C . GLN A 1 83 ? 19.092 4.513 -2.098 1.00 98.12 83 GLN A C 1
ATOM 623 O O . GLN A 1 83 ? 19.768 3.840 -1.319 1.00 98.12 83 GLN A O 1
ATOM 628 N N . CYS A 1 84 ? 18.332 3.918 -3.023 1.00 97.75 84 CYS A N 1
ATOM 629 C CA . CYS A 1 84 ? 18.302 2.464 -3.195 1.00 97.75 84 CYS A CA 1
ATOM 630 C C . CYS A 1 84 ? 19.648 1.895 -3.687 1.00 97.75 84 CYS A C 1
ATOM 632 O O . CYS A 1 84 ? 20.013 0.779 -3.302 1.00 97.75 84 CYS A O 1
ATOM 634 N N . LYS A 1 85 ? 20.405 2.640 -4.509 1.00 97.81 85 LYS A N 1
ATOM 635 C CA . LYS A 1 85 ? 21.763 2.255 -4.937 1.00 97.81 85 LYS A CA 1
ATOM 636 C C . LYS A 1 85 ? 22.737 2.276 -3.764 1.00 97.81 85 LYS A C 1
ATOM 638 O O . LYS A 1 85 ? 23.488 1.317 -3.596 1.00 97.81 85 LYS A O 1
ATOM 643 N N . GLU A 1 86 ? 22.697 3.319 -2.936 1.00 98.38 86 GLU A N 1
ATOM 644 C CA . GLU A 1 86 ? 23.518 3.437 -1.722 1.00 98.38 86 GLU A CA 1
ATOM 645 C C . GLU A 1 86 ? 23.273 2.269 -0.757 1.00 98.38 86 GLU A C 1
ATOM 647 O O . GLU A 1 86 ? 24.216 1.691 -0.213 1.00 98.38 86 GLU A O 1
ATOM 652 N N . LEU A 1 87 ? 22.013 1.845 -0.628 1.00 98.00 87 LEU A N 1
ATOM 653 C CA . LE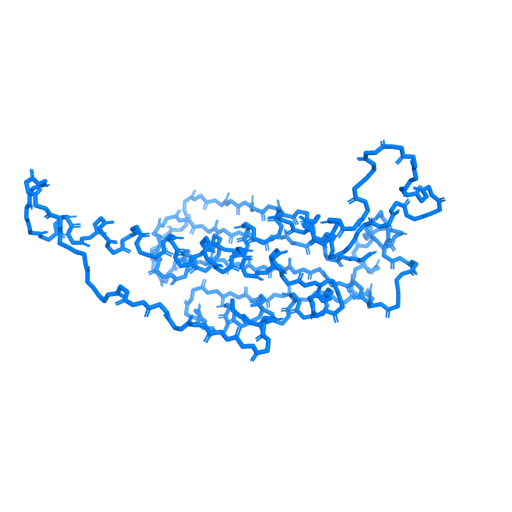U A 1 87 ? 21.604 0.678 0.159 1.00 98.00 87 LEU A CA 1
ATOM 654 C C . LEU A 1 87 ? 21.882 -0.672 -0.529 1.00 98.00 87 LEU A C 1
ATOM 656 O O . LEU A 1 87 ? 21.513 -1.719 0.001 1.00 98.00 87 LEU A O 1
ATOM 660 N N . LYS A 1 88 ? 22.541 -0.673 -1.696 1.00 98.25 88 LYS A N 1
ATOM 661 C CA . LYS A 1 88 ? 22.919 -1.867 -2.471 1.00 98.25 88 LYS A CA 1
ATOM 662 C C . LYS A 1 88 ? 21.732 -2.764 -2.844 1.00 98.25 88 LYS A C 1
ATOM 664 O O . LYS A 1 88 ? 21.871 -3.985 -2.922 1.00 98.25 88 LYS A O 1
ATOM 669 N N . MET A 1 89 ? 20.571 -2.177 -3.145 1.00 98.06 89 MET A N 1
ATOM 670 C CA . MET A 1 89 ? 19.356 -2.900 -3.554 1.00 98.06 89 MET A CA 1
ATOM 671 C C . MET A 1 89 ? 19.414 -3.387 -5.018 1.00 98.06 89 MET A C 1
ATOM 673 O O . MET A 1 89 ? 18.479 -3.190 -5.794 1.00 98.06 89 MET A O 1
ATOM 677 N N . GLY A 1 90 ? 20.517 -4.030 -5.416 1.00 97.94 90 GLY A N 1
ATOM 678 C CA . GLY A 1 90 ? 20.829 -4.352 -6.814 1.00 97.94 90 GLY A CA 1
ATOM 679 C C . GLY A 1 90 ? 19.777 -5.219 -7.509 1.00 97.94 90 GLY A C 1
ATOM 680 O O . GLY A 1 90 ? 19.409 -4.928 -8.639 1.00 97.94 90 GLY A O 1
ATOM 681 N N . SER A 1 91 ? 19.225 -6.227 -6.823 1.00 97.44 91 SER A N 1
ATOM 682 C CA . SER A 1 91 ? 18.177 -7.082 -7.406 1.00 97.44 91 SER A CA 1
ATOM 683 C C . SER A 1 91 ? 16.893 -6.314 -7.718 1.00 97.44 91 SER A C 1
ATOM 685 O O . SER A 1 91 ? 16.229 -6.621 -8.699 1.00 97.44 91 SER A O 1
ATOM 687 N N . TYR A 1 92 ? 16.527 -5.344 -6.884 1.00 97.69 92 TYR A N 1
ATOM 688 C CA . TYR A 1 92 ? 15.339 -4.520 -7.091 1.00 97.69 92 TYR A CA 1
ATOM 689 C C . TYR A 1 92 ? 15.564 -3.514 -8.224 1.00 97.69 92 TYR A C 1
ATOM 691 O O . TYR A 1 92 ? 14.734 -3.390 -9.122 1.00 97.69 92 TYR A O 1
ATOM 699 N N . LEU A 1 93 ? 16.720 -2.849 -8.219 1.00 97.50 93 LEU A N 1
ATOM 700 C CA . LEU A 1 93 ? 17.076 -1.875 -9.247 1.00 97.50 93 LEU A CA 1
ATOM 701 C C . LEU A 1 93 ? 17.229 -2.510 -10.633 1.00 97.50 93 LEU A C 1
ATOM 703 O O . LEU A 1 93 ? 16.828 -1.891 -11.610 1.00 97.50 93 LEU A O 1
ATOM 707 N N . ALA A 1 94 ? 17.732 -3.746 -10.715 1.00 97.56 94 ALA A N 1
ATOM 708 C CA . ALA A 1 94 ? 17.837 -4.483 -11.974 1.00 97.56 94 ALA A CA 1
ATOM 709 C C . ALA A 1 94 ? 16.466 -4.768 -12.613 1.00 97.56 94 ALA A C 1
ATOM 711 O O . ALA A 1 94 ? 16.341 -4.733 -13.832 1.00 97.56 94 ALA A O 1
ATOM 712 N N . VAL A 1 95 ? 15.422 -5.016 -11.810 1.00 97.12 95 VAL A N 1
ATOM 713 C CA . VAL A 1 95 ? 14.050 -5.179 -12.329 1.00 97.12 95 VAL A CA 1
ATOM 714 C C . VAL A 1 95 ? 13.519 -3.849 -12.866 1.00 97.12 95 VAL A C 1
ATOM 716 O O . VAL A 1 95 ? 12.912 -3.809 -13.930 1.00 97.12 95 VAL A O 1
ATOM 719 N N . ALA A 1 96 ? 13.782 -2.754 -12.154 1.00 95.56 96 ALA A N 1
ATOM 720 C CA . ALA A 1 96 ? 13.252 -1.436 -12.485 1.00 95.56 96 ALA A CA 1
ATOM 721 C C . ALA A 1 96 ? 13.949 -0.730 -13.663 1.00 95.56 96 ALA A C 1
ATOM 723 O O . ALA A 1 96 ? 13.414 0.248 -14.184 1.00 95.56 96 ALA A O 1
ATOM 724 N N . GLU A 1 97 ? 15.141 -1.183 -14.056 1.00 95.25 97 GLU A N 1
ATOM 725 C CA . GLU A 1 97 ? 16.031 -0.495 -15.000 1.00 95.25 97 GLU A CA 1
ATOM 726 C C . GLU A 1 97 ? 15.388 -0.224 -16.369 1.00 95.25 97 GLU A C 1
ATOM 728 O O . GLU A 1 97 ? 15.666 0.796 -16.996 1.00 95.25 97 GLU A O 1
ATOM 733 N N . ALA A 1 98 ? 14.496 -1.107 -16.822 1.00 94.00 98 ALA A N 1
ATOM 734 C CA . ALA A 1 98 ? 13.856 -1.000 -18.131 1.00 94.00 98 ALA A CA 1
ATOM 735 C C . ALA A 1 98 ? 12.653 -0.034 -18.172 1.00 94.00 98 ALA A C 1
ATOM 737 O O . ALA A 1 98 ? 12.101 0.217 -19.246 1.00 94.00 98 ALA A O 1
ATOM 738 N N . SER A 1 99 ? 12.213 0.495 -17.027 1.00 94.69 99 SER A N 1
ATOM 739 C CA . SER A 1 99 ? 11.020 1.338 -16.935 1.00 94.69 99 SER A CA 1
ATOM 740 C C . SER A 1 99 ? 11.332 2.822 -17.150 1.00 94.69 99 SER A C 1
ATOM 742 O O . SER A 1 99 ? 12.241 3.384 -16.544 1.00 94.69 99 SER A O 1
ATOM 744 N N . ALA A 1 100 ? 10.490 3.506 -17.933 1.00 94.81 100 ALA A N 1
ATOM 745 C CA . ALA A 1 100 ? 10.494 4.971 -18.023 1.00 94.81 100 ALA A CA 1
ATOM 746 C C . ALA A 1 100 ? 9.921 5.658 -16.765 1.00 94.81 100 ALA A C 1
ATOM 748 O O . ALA A 1 100 ? 10.144 6.847 -16.553 1.00 94.81 100 ALA A O 1
ATOM 749 N N . ASN A 1 101 ? 9.169 4.923 -15.937 1.00 95.81 101 ASN A N 1
ATOM 750 C CA . ASN A 1 101 ? 8.680 5.392 -14.644 1.00 95.81 101 ASN A CA 1
ATOM 751 C C . ASN A 1 101 ? 9.679 4.988 -13.548 1.00 95.81 101 ASN A C 1
ATOM 753 O O . ASN A 1 101 ? 9.823 3.784 -13.304 1.00 95.81 101 ASN A O 1
ATOM 757 N N . PRO A 1 102 ? 10.343 5.944 -12.872 1.00 95.56 102 PRO A N 1
ATOM 758 C CA . PRO A 1 102 ? 11.358 5.628 -11.873 1.00 95.56 102 PRO A CA 1
ATOM 759 C C . PRO A 1 102 ? 10.808 4.800 -10.698 1.00 95.56 102 PRO A C 1
ATOM 761 O O . PRO A 1 102 ? 9.692 5.064 -10.228 1.00 95.56 102 PRO A O 1
ATOM 764 N N . PRO A 1 103 ? 11.582 3.828 -10.184 1.00 97.44 103 PRO A N 1
ATOM 765 C CA . PRO A 1 103 ? 11.183 3.031 -9.033 1.00 97.44 103 PRO A CA 1
ATOM 766 C C . PRO A 1 103 ? 11.210 3.847 -7.737 1.00 97.44 103 PRO A C 1
ATOM 768 O O . PRO A 1 103 ? 11.996 4.784 -7.590 1.00 97.44 103 PRO A O 1
ATOM 771 N N . HIS A 1 104 ? 10.371 3.453 -6.781 1.00 97.38 104 HIS A N 1
ATOM 772 C CA . HIS A 1 104 ? 10.294 4.055 -5.448 1.00 97.38 104 HIS A CA 1
ATOM 773 C C . HIS A 1 104 ? 10.206 2.951 -4.398 1.00 97.38 104 HIS A C 1
ATOM 775 O O . HIS A 1 104 ? 9.366 2.060 -4.504 1.00 97.38 104 H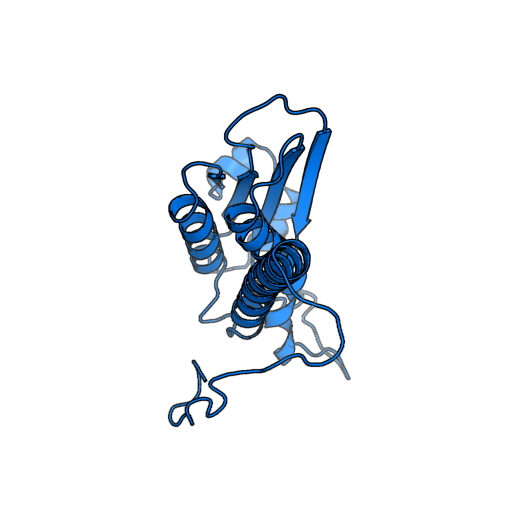IS A O 1
ATOM 781 N N . PHE A 1 105 ? 11.052 2.992 -3.372 1.00 98.19 105 PHE A N 1
ATOM 782 C CA . PHE A 1 105 ? 10.891 2.094 -2.231 1.00 98.19 105 PHE A CA 1
ATOM 783 C C . PHE A 1 105 ? 10.144 2.826 -1.121 1.00 98.19 105 PHE A C 1
ATOM 785 O O . PHE A 1 105 ? 10.587 3.871 -0.653 1.00 98.19 105 PHE A O 1
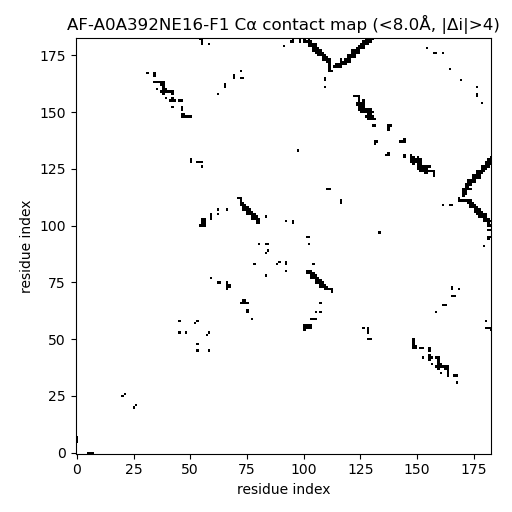ATOM 792 N N . ILE A 1 106 ? 9.009 2.289 -0.694 1.00 97.06 106 ILE A N 1
ATOM 793 C CA . ILE A 1 106 ? 8.192 2.888 0.359 1.00 97.06 106 ILE A CA 1
ATOM 794 C C . ILE A 1 106 ? 8.467 2.151 1.668 1.00 97.06 106 ILE A C 1
ATOM 796 O O . ILE A 1 106 ? 8.403 0.924 1.714 1.00 97.06 106 ILE A O 1
ATOM 800 N N . HIS A 1 107 ? 8.695 2.915 2.730 1.00 98.12 107 HIS A N 1
ATOM 801 C CA . HIS A 1 107 ? 8.748 2.450 4.108 1.00 98.12 107 HIS A CA 1
ATOM 802 C C . HIS A 1 107 ? 7.774 3.280 4.953 1.00 98.12 107 HIS A C 1
ATOM 804 O O . HIS A 1 107 ? 8.015 4.459 5.227 1.00 98.12 107 HIS A O 1
ATOM 810 N N . LEU A 1 108 ? 6.646 2.684 5.336 1.00 97.81 108 LEU A N 1
ATOM 811 C CA . LEU A 1 108 ? 5.658 3.290 6.232 1.00 97.81 108 LEU A CA 1
ATOM 812 C C . LEU A 1 108 ? 5.734 2.633 7.605 1.00 97.81 108 LEU A C 1
ATOM 814 O O . LEU A 1 108 ? 5.682 1.410 7.699 1.00 97.81 108 LEU A O 1
ATOM 818 N N . VAL A 1 109 ? 5.770 3.418 8.679 1.00 98.31 109 VAL A N 1
ATOM 819 C CA . VAL A 1 109 ? 5.827 2.875 10.043 1.00 98.31 109 VAL A CA 1
ATOM 820 C C . VAL A 1 109 ? 4.625 3.339 10.841 1.00 98.31 109 VAL A C 1
ATOM 822 O O . VAL A 1 109 ? 4.462 4.531 11.078 1.00 98.31 109 VAL A O 1
ATOM 825 N N . TYR A 1 110 ? 3.811 2.380 11.279 1.00 98.44 110 TYR A N 1
ATOM 826 C CA . TYR A 1 110 ? 2.785 2.581 12.294 1.00 98.44 110 TYR A CA 1
ATOM 827 C C . TYR A 1 110 ? 3.405 2.473 13.687 1.00 98.44 110 TYR A C 1
ATOM 829 O O . TYR A 1 110 ? 4.056 1.467 13.991 1.00 98.44 110 TYR A O 1
ATOM 837 N N . LYS A 1 111 ? 3.130 3.446 14.556 1.00 97.19 111 LYS A N 1
ATOM 838 C CA . LYS A 1 111 ? 3.407 3.366 15.994 1.00 97.19 111 LYS A CA 1
ATOM 839 C C . LYS A 1 111 ? 2.165 3.748 16.796 1.00 97.19 111 LYS A C 1
ATOM 841 O O . LYS A 1 111 ? 1.447 4.670 16.404 1.00 97.19 111 LYS A O 1
ATOM 846 N N . PRO A 1 112 ? 1.904 3.076 17.928 1.00 94.75 112 PRO A N 1
ATOM 847 C CA . PRO A 1 112 ? 0.775 3.428 18.764 1.00 94.75 112 PRO A CA 1
ATOM 848 C C . PRO A 1 112 ? 1.033 4.807 19.390 1.00 94.75 112 PRO A C 1
ATOM 850 O O . PRO A 1 112 ? 2.168 5.100 19.771 1.00 94.75 112 PRO A O 1
ATOM 853 N N . PRO A 1 113 ? -0.001 5.656 19.527 1.00 89.19 113 PRO A N 1
ATOM 854 C CA . PRO A 1 113 ? 0.176 7.025 20.016 1.00 89.19 113 PRO A CA 1
ATOM 855 C C . PRO A 1 113 ? 0.563 7.066 21.502 1.00 89.19 113 PRO A C 1
ATOM 857 O O . PRO A 1 113 ? 1.106 8.056 21.981 1.00 89.19 113 PRO A O 1
ATOM 860 N N . ILE A 1 114 ? 0.264 5.990 22.236 1.00 91.06 114 ILE A N 1
ATOM 861 C CA . ILE A 1 114 ? 0.562 5.812 23.655 1.00 91.06 114 ILE A CA 1
ATOM 862 C C . ILE A 1 114 ? 0.901 4.347 23.950 1.00 91.06 114 ILE A C 1
ATOM 864 O O . ILE A 1 114 ? 0.520 3.440 23.208 1.00 91.06 114 ILE A O 1
ATOM 868 N N . GLY A 1 115 ? 1.535 4.116 25.098 1.00 89.75 115 GLY A N 1
ATOM 869 C CA . GLY A 1 115 ? 1.842 2.778 25.599 1.00 89.75 115 GLY A CA 1
ATOM 870 C C . GLY A 1 115 ? 3.147 2.201 25.052 1.00 89.75 115 GLY A C 1
ATOM 871 O O . GLY A 1 115 ? 3.833 2.805 24.231 1.00 89.75 115 GLY A O 1
ATOM 872 N N . THR A 1 116 ? 3.516 1.025 25.556 1.00 91.31 116 THR A N 1
ATOM 873 C CA . THR A 1 116 ? 4.746 0.338 25.156 1.00 91.31 116 THR A CA 1
ATOM 874 C C . THR A 1 116 ? 4.518 -0.511 23.914 1.00 91.31 116 THR A C 1
ATOM 876 O O . THR A 1 116 ? 3.479 -1.152 23.759 1.00 91.31 116 THR A O 1
ATOM 879 N N . VAL A 1 117 ? 5.512 -0.542 23.028 1.00 95.19 117 VAL A N 1
ATOM 880 C CA . VAL A 1 117 ? 5.555 -1.482 21.906 1.00 95.19 117 VAL A CA 1
ATOM 881 C C . VAL A 1 117 ? 6.143 -2.792 22.413 1.00 95.19 117 VAL A C 1
ATOM 883 O O . VAL A 1 117 ? 7.296 -2.827 22.835 1.00 95.19 117 VAL A O 1
ATOM 886 N N . ASN A 1 118 ? 5.360 -3.866 22.345 1.00 94.56 118 ASN A N 1
ATOM 887 C CA . ASN A 1 118 ? 5.783 -5.195 22.788 1.00 94.56 118 ASN A CA 1
ATOM 888 C C . ASN A 1 118 ? 6.124 -6.103 21.598 1.00 94.56 118 ASN A C 1
ATOM 890 O O . ASN A 1 118 ? 6.879 -7.060 21.742 1.00 94.56 118 ASN A O 1
ATOM 894 N N . ILE A 1 119 ? 5.556 -5.811 20.424 1.00 96.75 119 ILE A N 1
ATOM 895 C CA . ILE A 1 119 ? 5.706 -6.607 19.205 1.00 96.75 119 ILE A CA 1
ATOM 896 C C . ILE A 1 119 ? 6.035 -5.672 18.040 1.00 96.75 119 ILE A C 1
ATOM 898 O O . ILE A 1 119 ? 5.405 -4.626 17.878 1.00 96.75 119 ILE A O 1
ATOM 902 N N . LYS A 1 120 ? 7.005 -6.071 17.213 1.00 97.56 120 LYS A N 1
ATOM 903 C CA . LYS A 1 120 ? 7.342 -5.404 15.953 1.00 97.56 120 LYS A CA 1
ATOM 904 C C . LYS A 1 120 ? 7.052 -6.340 14.791 1.00 97.56 120 LYS A C 1
ATOM 906 O O . LYS A 1 120 ? 7.512 -7.480 14.801 1.00 97.56 120 LYS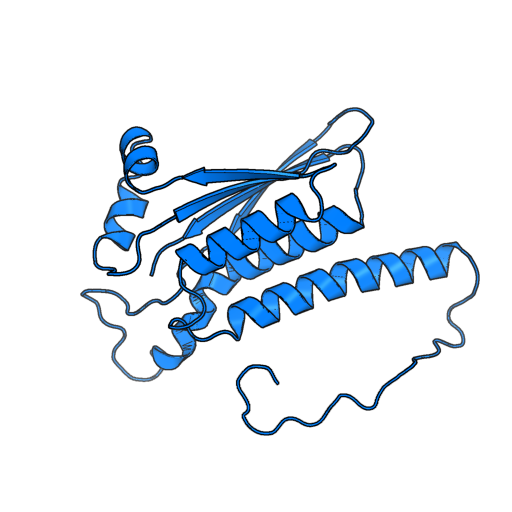 A O 1
ATOM 911 N N . LEU A 1 121 ? 6.293 -5.862 13.814 1.00 98.00 121 LEU A N 1
ATOM 912 C CA . LEU A 1 121 ? 5.905 -6.619 12.627 1.00 98.00 121 LEU A CA 1
ATOM 913 C C . LEU A 1 121 ? 6.341 -5.875 11.368 1.00 98.00 121 LEU A C 1
ATOM 915 O O . LEU A 1 121 ? 6.358 -4.647 11.353 1.00 98.00 121 LEU A O 1
ATOM 919 N N . ALA A 1 122 ? 6.635 -6.628 10.312 1.00 97.62 122 ALA A N 1
ATOM 920 C CA . ALA A 1 122 ? 6.865 -6.094 8.978 1.00 97.62 122 ALA A CA 1
ATOM 921 C C . ALA A 1 122 ? 5.876 -6.735 8.001 1.00 97.62 122 ALA A C 1
ATOM 923 O O . ALA A 1 122 ? 5.762 -7.962 7.936 1.00 97.62 122 ALA A O 1
ATOM 924 N N . LEU A 1 123 ? 5.159 -5.905 7.249 1.00 98.38 123 LEU A N 1
ATOM 925 C CA . LEU A 1 123 ? 4.278 -6.318 6.166 1.00 98.38 123 LEU A CA 1
ATOM 926 C C . LEU A 1 123 ? 4.916 -5.905 4.841 1.00 98.38 123 LEU A C 1
ATOM 928 O O . LEU A 1 123 ? 4.999 -4.720 4.530 1.00 98.38 123 LEU A O 1
ATOM 932 N N . VAL A 1 124 ? 5.360 -6.884 4.055 1.00 98.12 124 VAL A N 1
ATOM 933 C CA . VAL A 1 124 ? 6.030 -6.637 2.772 1.00 98.12 124 VAL A CA 1
ATOM 934 C C . VAL A 1 124 ? 5.088 -6.992 1.630 1.00 98.12 124 VAL A C 1
ATOM 936 O O . VAL A 1 124 ? 4.583 -8.113 1.561 1.00 98.12 124 VAL A O 1
ATOM 939 N N . GLY A 1 125 ? 4.838 -6.042 0.729 1.00 97.69 125 GLY A N 1
ATOM 940 C CA . GLY A 1 125 ? 3.932 -6.228 -0.405 1.00 97.69 125 GLY A CA 1
ATOM 941 C C . GLY A 1 125 ? 4.649 -6.057 -1.738 1.00 97.69 125 GLY A C 1
ATOM 942 O O . GLY A 1 125 ? 5.252 -5.012 -1.964 1.00 97.69 125 GLY A O 1
ATOM 943 N N . LYS A 1 126 ? 4.535 -7.042 -2.641 1.00 97.94 126 LYS A N 1
ATOM 944 C CA . LYS A 1 126 ? 5.010 -6.932 -4.034 1.00 97.94 126 LYS A CA 1
ATOM 945 C C . LYS A 1 126 ? 4.328 -5.756 -4.745 1.00 97.94 126 LYS A C 1
ATOM 947 O O . LYS A 1 126 ? 3.096 -5.680 -4.721 1.00 97.94 126 LYS A O 1
ATOM 952 N N . GLY A 1 127 ? 5.129 -4.901 -5.385 1.00 97.19 127 GLY A N 1
ATOM 953 C CA . GLY A 1 127 ? 4.703 -3.621 -5.954 1.00 97.19 127 GLY A CA 1
ATOM 954 C C . GLY A 1 127 ? 5.008 -3.428 -7.436 1.00 97.19 127 GLY A C 1
ATOM 955 O O . GLY A 1 127 ? 5.423 -2.336 -7.818 1.00 97.19 127 GLY A O 1
ATOM 956 N N . LEU A 1 128 ? 4.812 -4.457 -8.269 1.00 98.00 128 LEU A N 1
ATOM 957 C CA . LEU A 1 128 ? 4.914 -4.310 -9.726 1.00 98.00 128 LEU A CA 1
ATOM 958 C C . LEU A 1 128 ? 3.649 -3.657 -10.282 1.00 98.00 128 LEU A C 1
ATOM 960 O O . LEU A 1 128 ? 2.596 -4.279 -10.388 1.00 98.00 128 LEU A O 1
ATOM 964 N N . THR A 1 129 ? 3.734 -2.367 -10.594 1.00 97.62 129 THR A N 1
ATOM 965 C CA . THR A 1 129 ? 2.601 -1.584 -11.123 1.00 97.62 129 THR A CA 1
ATOM 966 C C . THR A 1 129 ? 2.153 -2.042 -12.511 1.00 97.62 129 THR A C 1
ATOM 968 O O . THR A 1 129 ? 0.986 -1.888 -12.877 1.00 97.62 129 THR A O 1
ATOM 971 N N . PHE A 1 130 ? 3.056 -2.679 -13.248 1.00 98.19 130 PHE A N 1
ATOM 972 C CA . PHE A 1 130 ? 2.773 -3.546 -14.378 1.00 98.19 130 PHE A CA 1
ATOM 973 C C . PHE A 1 130 ? 3.842 -4.644 -14.410 1.00 98.19 130 PHE A C 1
ATOM 975 O O . PHE A 1 130 ? 4.901 -4.487 -13.814 1.00 98.19 130 PHE A O 1
ATOM 982 N N . ASP A 1 131 ? 3.565 -5.759 -15.078 1.00 97.81 131 ASP A N 1
ATOM 983 C CA . ASP A 1 131 ? 4.559 -6.805 -15.316 1.00 97.81 131 ASP A CA 1
ATOM 984 C C . ASP A 1 131 ? 4.419 -7.293 -16.756 1.00 97.81 131 ASP A C 1
ATOM 986 O O . ASP A 1 131 ? 3.506 -8.042 -17.106 1.00 97.81 131 ASP A O 1
ATOM 990 N N . SER A 1 132 ? 5.332 -6.847 -17.614 1.00 97.06 132 SER A N 1
ATOM 991 C CA . SER A 1 132 ? 5.408 -7.314 -18.999 1.00 97.06 132 SER A CA 1
ATOM 992 C C . SER A 1 132 ? 6.099 -8.677 -19.127 1.00 97.06 132 SER A C 1
ATOM 994 O O . SER A 1 132 ? 5.944 -9.342 -20.148 1.00 97.06 132 SER A O 1
ATOM 996 N N . GLY A 1 133 ? 6.851 -9.107 -18.107 1.00 96.25 133 GLY A N 1
ATOM 997 C CA . GLY A 1 133 ? 7.841 -10.188 -18.165 1.00 96.25 133 GLY A CA 1
ATOM 998 C C . GLY A 1 133 ? 9.253 -9.733 -18.574 1.00 96.25 133 GLY A C 1
ATOM 999 O O . GLY A 1 133 ? 10.200 -10.520 -18.509 1.00 96.25 133 GLY A O 1
ATOM 1000 N N . GLY A 1 134 ? 9.426 -8.468 -18.974 1.00 96.31 134 GLY A N 1
ATOM 1001 C CA . GLY A 1 134 ? 10.698 -7.935 -19.466 1.00 96.31 134 GLY A CA 1
ATOM 1002 C C . GLY A 1 134 ? 11.091 -8.549 -20.812 1.00 96.31 134 GLY A C 1
ATOM 1003 O O . GLY A 1 134 ? 10.241 -8.766 -21.673 1.00 96.31 134 GLY A O 1
ATOM 1004 N N . TYR A 1 135 ? 12.378 -8.867 -20.995 1.00 96.31 135 TYR A N 1
ATOM 1005 C CA . TYR A 1 135 ? 12.849 -9.589 -22.189 1.00 96.31 135 TYR A CA 1
ATOM 1006 C C . TYR A 1 135 ? 12.125 -10.924 -22.392 1.00 96.31 135 TYR A C 1
ATOM 1008 O O . TYR A 1 135 ? 11.826 -11.301 -23.524 1.00 96.31 135 TYR A O 1
ATOM 1016 N N . ASN A 1 136 ? 11.793 -11.614 -21.296 1.00 95.88 136 ASN A N 1
ATOM 1017 C CA . ASN A 1 136 ? 10.926 -12.789 -21.316 1.00 95.88 136 ASN A CA 1
ATOM 1018 C C . ASN A 1 136 ? 9.465 -12.341 -21.340 1.00 95.88 136 ASN A C 1
ATOM 1020 O O . ASN A 1 136 ? 8.700 -12.586 -20.406 1.00 95.88 136 ASN A O 1
ATOM 1024 N N . ILE A 1 137 ? 9.110 -11.634 -22.410 1.00 97.31 137 ILE A N 1
ATOM 1025 C CA . ILE A 1 137 ? 7.795 -11.043 -22.586 1.00 97.31 137 ILE A CA 1
ATOM 1026 C C . ILE A 1 137 ? 6.715 -12.113 -22.392 1.00 97.31 137 ILE A C 1
ATOM 1028 O O . ILE A 1 137 ? 6.780 -13.206 -22.969 1.00 97.31 137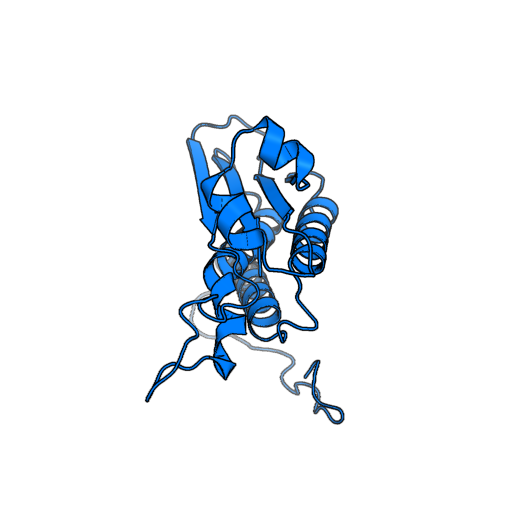 ILE A O 1
ATOM 1032 N N . LYS A 1 138 ? 5.714 -11.799 -21.563 1.00 96.44 138 LYS A N 1
ATOM 1033 C CA . LYS A 1 138 ? 4.566 -12.671 -21.311 1.00 96.44 138 LYS A CA 1
ATOM 1034 C C . LYS A 1 138 ? 3.842 -12.909 -22.627 1.00 96.44 138 LYS A C 1
ATOM 1036 O O . LYS A 1 138 ? 3.107 -12.063 -23.128 1.00 96.44 138 LYS A O 1
ATOM 1041 N N . THR A 1 139 ? 4.096 -14.076 -23.193 1.00 95.38 139 THR A N 1
ATOM 1042 C CA . THR A 1 139 ? 3.584 -14.511 -24.484 1.00 95.38 139 THR A CA 1
ATOM 1043 C C . THR A 1 139 ? 3.057 -15.929 -24.352 1.00 95.38 139 THR A C 1
ATOM 1045 O O . THR A 1 139 ? 3.444 -16.684 -23.461 1.00 95.38 139 THR A O 1
ATOM 1048 N N . GLY A 1 140 ? 2.125 -16.279 -25.231 1.00 93.06 140 GLY A N 1
ATOM 1049 C CA . GLY A 1 140 ? 1.488 -17.589 -25.249 1.00 93.06 140 GLY A CA 1
ATOM 1050 C C . GLY A 1 140 ? 0.088 -17.616 -24.624 1.00 93.06 140 GLY A C 1
ATOM 1051 O O . GLY A 1 140 ? -0.373 -16.631 -24.034 1.00 93.06 140 GLY A O 1
ATOM 1052 N N . PRO A 1 141 ? -0.626 -18.741 -24.793 1.00 92.69 141 PRO A N 1
ATOM 1053 C CA . PRO A 1 141 ? -1.996 -18.887 -24.317 1.00 92.69 141 PRO A CA 1
ATOM 1054 C C . PRO A 1 141 ? -2.088 -18.733 -22.793 1.00 92.69 141 PRO A C 1
ATOM 1056 O O . PRO A 1 141 ? -1.355 -19.382 -22.054 1.00 92.69 141 PRO A O 1
ATOM 1059 N N . GLY A 1 142 ? -3.000 -17.879 -22.320 1.00 91.62 142 GLY A N 1
ATOM 1060 C CA . GLY A 1 142 ? -3.261 -17.686 -20.887 1.00 91.62 142 GLY A CA 1
ATOM 1061 C C . GLY A 1 142 ? -2.261 -16.798 -20.135 1.00 91.62 142 GLY A C 1
ATOM 1062 O O . GLY A 1 142 ? -2.386 -16.655 -18.921 1.00 91.62 142 GLY A O 1
ATOM 1063 N N . CYS A 1 143 ? -1.305 -16.157 -20.818 1.00 92.81 143 CYS A N 1
ATOM 1064 C CA . CYS A 1 143 ? -0.294 -15.312 -20.166 1.00 92.81 143 CYS A CA 1
ATOM 1065 C C . CYS A 1 143 ? -0.861 -14.072 -19.438 1.00 92.81 143 CYS A C 1
ATOM 1067 O O . CYS A 1 143 ? -0.200 -13.542 -18.547 1.00 92.81 143 CYS A O 1
ATOM 1069 N N . SER A 1 144 ? -2.088 -13.648 -19.770 1.00 95.62 144 SER A N 1
ATOM 1070 C CA . SER A 1 144 ? -2.862 -12.613 -19.062 1.00 95.62 144 SER A CA 1
ATOM 1071 C C . SER A 1 144 ? -2.131 -11.272 -18.892 1.00 95.62 144 SER A C 1
ATOM 1073 O O . SER A 1 144 ? -2.322 -10.579 -17.890 1.00 95.62 144 SER A O 1
ATOM 1075 N N . ILE A 1 145 ? -1.265 -10.907 -19.844 1.00 97.56 145 ILE A N 1
ATOM 1076 C CA . ILE A 1 145 ? -0.444 -9.686 -19.793 1.00 97.56 145 ILE A CA 1
ATOM 1077 C C . ILE A 1 145 ? -1.299 -8.420 -19.607 1.00 97.56 145 ILE A C 1
ATOM 1079 O O . ILE A 1 145 ? -0.924 -7.504 -18.879 1.00 97.56 145 ILE A O 1
ATOM 1083 N N . GLU A 1 146 ? -2.501 -8.391 -20.179 1.00 95.88 146 GLU A N 1
ATOM 1084 C CA . GLU A 1 146 ? -3.475 -7.305 -20.066 1.00 95.88 146 GLU A CA 1
ATOM 1085 C C . GLU A 1 146 ? -4.019 -7.100 -18.641 1.00 95.88 146 GLU A C 1
ATOM 1087 O O . GLU A 1 146 ? -4.514 -6.019 -18.311 1.00 95.88 146 GLU A O 1
ATOM 1092 N N . LEU A 1 147 ? -3.912 -8.117 -17.779 1.00 97.06 147 LEU A N 1
ATOM 1093 C CA . LEU A 1 147 ? -4.342 -8.060 -16.381 1.00 97.06 147 LEU A CA 1
ATOM 1094 C C . LEU A 1 147 ? -3.214 -7.660 -15.425 1.00 97.06 147 LEU A C 1
ATOM 1096 O O . LEU A 1 147 ? -3.510 -7.326 -14.278 1.00 97.06 147 LEU A O 1
ATOM 1100 N N . MET A 1 148 ? -1.955 -7.615 -15.879 1.00 97.88 148 MET A N 1
ATOM 1101 C CA . MET A 1 148 ? -0.759 -7.473 -15.028 1.00 97.88 148 MET A CA 1
ATOM 1102 C C . MET A 1 148 ? -0.660 -6.155 -14.247 1.00 97.88 148 MET A C 1
ATOM 1104 O O . MET A 1 148 ? 0.182 -6.031 -13.367 1.00 97.88 148 MET A O 1
ATOM 1108 N N . LYS A 1 149 ? -1.589 -5.210 -14.442 1.00 97.19 149 LYS A N 1
ATOM 1109 C CA . LYS A 1 149 ? -1.798 -4.089 -13.503 1.00 97.19 149 LYS A CA 1
ATOM 1110 C C . LYS A 1 149 ? -2.072 -4.544 -12.060 1.00 97.19 149 LYS A C 1
ATOM 1112 O O . LYS A 1 149 ? -1.849 -3.796 -11.118 1.00 97.19 149 LYS A O 1
ATOM 1117 N N . PHE A 1 150 ? -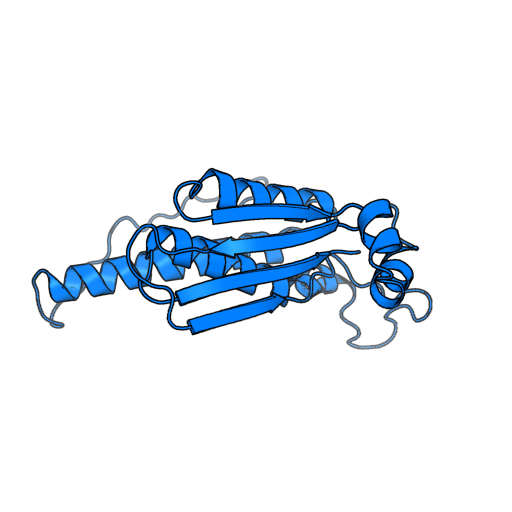2.594 -5.760 -11.876 1.00 96.75 150 PHE A N 1
ATOM 1118 C CA . PHE A 1 150 ? -2.865 -6.339 -10.558 1.00 96.75 150 PHE A CA 1
ATOM 1119 C C . PHE A 1 150 ? -1.623 -6.883 -9.839 1.00 96.75 150 PHE A C 1
ATOM 1121 O O . PHE A 1 150 ? -1.740 -7.325 -8.697 1.00 96.75 150 PHE A O 1
ATOM 1128 N N . ASP A 1 151 ? -0.444 -6.853 -10.469 1.00 97.69 151 ASP A N 1
ATOM 1129 C CA . ASP A 1 151 ? 0.776 -7.462 -9.928 1.00 97.69 151 ASP A CA 1
ATOM 1130 C C . ASP A 1 151 ? 1.409 -6.648 -8.772 1.00 97.69 151 ASP A C 1
ATOM 1132 O O . ASP A 1 151 ? 2.342 -7.085 -8.094 1.00 97.69 151 ASP A O 1
ATOM 1136 N N . MET A 1 152 ? 0.804 -5.495 -8.467 1.00 97.94 152 MET A N 1
ATOM 1137 C CA . MET A 1 152 ? 0.991 -4.696 -7.252 1.00 97.94 152 MET A CA 1
ATOM 1138 C C . MET A 1 152 ? -0.059 -4.998 -6.167 1.00 97.94 152 MET A C 1
ATOM 1140 O O . MET A 1 152 ? -0.139 -4.299 -5.155 1.00 97.94 152 MET A O 1
ATOM 1144 N N . GLY A 1 153 ? -0.878 -6.042 -6.340 1.00 98.12 153 GLY A N 1
ATOM 1145 C CA . GLY A 1 153 ? -1.948 -6.412 -5.410 1.00 98.12 153 GLY A CA 1
ATOM 1146 C C . GLY A 1 153 ? -1.456 -6.685 -3.987 1.00 98.12 153 GLY A C 1
ATOM 1147 O O . GLY A 1 153 ? -2.165 -6.385 -3.027 1.00 98.12 153 GLY A O 1
ATOM 1148 N N . GLY A 1 154 ? -0.214 -7.162 -3.842 1.00 98.12 154 GLY A N 1
ATOM 1149 C CA . GLY A 1 154 ? 0.453 -7.293 -2.547 1.00 98.12 154 GLY A CA 1
ATOM 1150 C C . GLY A 1 154 ? 0.661 -5.937 -1.871 1.00 98.12 154 GLY A C 1
ATOM 1151 O O . GLY A 1 154 ? 0.211 -5.738 -0.743 1.00 98.12 154 GLY A O 1
ATOM 1152 N N . SER A 1 155 ? 1.277 -4.973 -2.562 1.00 97.94 155 SER A N 1
ATOM 1153 C CA . SER A 1 155 ? 1.414 -3.602 -2.057 1.00 97.94 155 SER A CA 1
ATOM 1154 C C . SER A 1 155 ? 0.061 -2.941 -1.788 1.00 97.94 155 SER A C 1
ATOM 1156 O O . SER A 1 155 ? -0.091 -2.259 -0.779 1.00 97.94 155 SER A O 1
ATOM 1158 N N . ALA A 1 156 ? -0.951 -3.179 -2.627 1.00 98.25 156 ALA A N 1
ATOM 1159 C CA . ALA A 1 156 ? -2.299 -2.660 -2.401 1.00 98.25 156 ALA A CA 1
ATOM 1160 C C . ALA A 1 156 ? -2.923 -3.195 -1.103 1.00 98.25 156 ALA A C 1
ATOM 1162 O O . ALA A 1 156 ? -3.553 -2.439 -0.362 1.00 98.25 156 ALA A O 1
ATOM 1163 N N . ALA A 1 157 ? -2.740 -4.486 -0.811 1.00 98.50 157 ALA A N 1
ATOM 1164 C CA . ALA A 1 157 ? -3.220 -5.105 0.420 1.00 98.50 157 ALA A CA 1
ATOM 1165 C C . ALA A 1 157 ? -2.492 -4.549 1.650 1.00 98.50 157 ALA A C 1
ATOM 1167 O O . ALA A 1 157 ? -3.139 -4.182 2.630 1.00 98.50 157 ALA A O 1
ATOM 1168 N N . VAL A 1 158 ? -1.165 -4.424 1.578 1.00 98.50 158 VAL A N 1
ATOM 1169 C CA . VAL A 1 158 ? -0.344 -3.862 2.659 1.00 98.50 158 VAL A CA 1
ATOM 1170 C C . VAL A 1 158 ? -0.710 -2.396 2.921 1.00 98.50 158 VAL A C 1
ATOM 1172 O O . VAL A 1 158 ? -0.882 -2.002 4.073 1.00 98.50 158 VAL A O 1
ATOM 1175 N N . LEU A 1 159 ? -0.923 -1.587 1.881 1.00 98.06 159 LEU A N 1
ATOM 1176 C CA . LEU A 1 159 ? -1.306 -0.186 2.056 1.00 98.06 159 LEU A CA 1
ATOM 1177 C C . LEU A 1 159 ? -2.768 -0.034 2.522 1.00 98.06 159 LEU A C 1
ATOM 1179 O O . LEU A 1 159 ? -3.085 0.850 3.321 1.00 98.06 159 LEU A O 1
ATOM 1183 N N . GLY A 1 160 ? -3.656 -0.935 2.094 1.00 98.50 160 GLY A N 1
ATOM 1184 C CA . GLY A 1 160 ? -5.007 -1.066 2.644 1.00 98.50 160 GLY A CA 1
ATOM 1185 C C . GLY A 1 160 ? -5.000 -1.409 4.138 1.00 98.50 160 GLY A C 1
ATOM 1186 O O . GLY A 1 160 ? -5.765 -0.818 4.904 1.00 98.50 160 GLY A O 1
ATOM 1187 N N . ALA A 1 161 ? -4.102 -2.300 4.571 1.00 98.44 161 ALA A N 1
ATOM 1188 C CA . ALA A 1 161 ? -3.895 -2.615 5.983 1.00 98.44 161 ALA A CA 1
ATOM 1189 C C . ALA A 1 161 ? -3.377 -1.396 6.761 1.00 98.44 161 ALA A C 1
ATOM 1191 O O . ALA A 1 161 ? -3.934 -1.081 7.812 1.00 98.44 161 ALA A O 1
ATOM 1192 N N . ALA A 1 162 ? -2.408 -0.651 6.216 1.00 98.31 162 ALA A N 1
ATOM 1193 C CA . ALA A 1 162 ? -1.924 0.591 6.823 1.00 98.31 162 ALA A CA 1
ATOM 1194 C C . ALA A 1 162 ? -3.064 1.606 7.030 1.00 98.31 162 ALA A C 1
ATOM 1196 O O . ALA A 1 162 ? -3.224 2.158 8.120 1.00 98.31 162 ALA A O 1
ATOM 1197 N N . LYS A 1 163 ? -3.928 1.789 6.021 1.00 98.38 163 LYS A N 1
ATOM 1198 C CA . LYS A 1 163 ? -5.112 2.656 6.124 1.00 98.38 163 LYS A CA 1
ATOM 1199 C C . LYS A 1 163 ? -6.072 2.214 7.232 1.00 98.38 163 LYS A C 1
ATOM 1201 O O . LYS A 1 163 ? -6.559 3.060 7.980 1.00 98.38 163 LYS A O 1
ATOM 1206 N N . ALA A 1 164 ? -6.344 0.915 7.349 1.00 98.44 164 ALA A N 1
ATOM 1207 C CA . ALA A 1 164 ? -7.194 0.390 8.416 1.00 98.44 164 ALA A CA 1
ATOM 1208 C C . ALA A 1 164 ? -6.545 0.582 9.801 1.00 98.44 164 ALA A C 1
ATOM 1210 O O . ALA A 1 164 ? -7.202 1.047 10.732 1.00 98.44 164 ALA A O 1
ATOM 1211 N N . LEU A 1 165 ? -5.244 0.306 9.935 1.00 98.00 165 LEU A N 1
ATOM 1212 C CA . LEU A 1 165 ? -4.490 0.502 11.178 1.00 98.00 165 LEU A CA 1
ATOM 1213 C C . LEU A 1 165 ? -4.478 1.966 11.633 1.00 98.00 165 LEU A C 1
ATOM 1215 O O . LEU A 1 165 ? -4.612 2.223 12.828 1.00 98.00 165 LEU A O 1
ATOM 1219 N N . GLY A 1 166 ? -4.408 2.919 10.700 1.00 97.56 166 GLY A N 1
ATOM 1220 C CA . GLY A 1 166 ? -4.485 4.352 11.005 1.00 97.56 166 GLY A CA 1
ATOM 1221 C C . GLY A 1 166 ? -5.815 4.772 11.633 1.00 97.56 166 GLY A C 1
ATOM 1222 O O . GLY A 1 166 ? -5.855 5.702 12.436 1.00 97.56 166 GLY A O 1
ATOM 1223 N N . GLN A 1 167 ? -6.897 4.049 11.329 1.00 97.44 167 GLN A N 1
ATOM 1224 C CA . GLN A 1 167 ? -8.225 4.274 11.909 1.00 97.44 167 GLN A CA 1
ATOM 1225 C C . GLN A 1 167 ? -8.429 3.512 13.224 1.00 97.44 167 GLN A C 1
ATOM 1227 O O . GLN A 1 167 ? -9.002 4.062 14.164 1.00 97.44 167 GLN A O 1
ATOM 1232 N N . ILE A 1 168 ? -7.958 2.261 13.293 1.00 97.50 168 ILE A N 1
ATOM 1233 C CA . ILE A 1 168 ? -8.154 1.361 14.443 1.00 97.50 168 ILE A CA 1
ATOM 1234 C C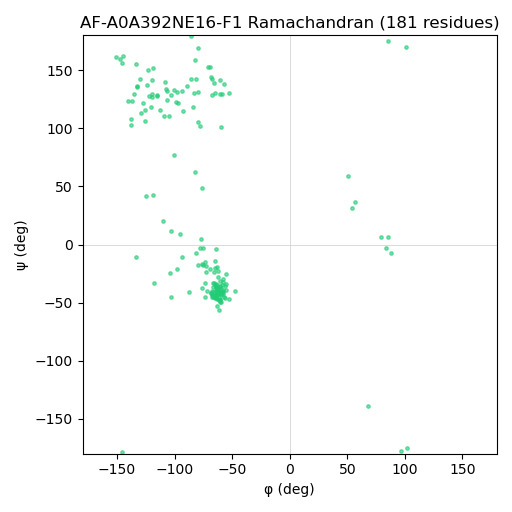 . ILE A 1 168 ? -7.233 1.730 15.613 1.00 97.50 168 ILE A C 1
ATOM 1236 O O . ILE A 1 168 ? -7.641 1.629 16.768 1.00 97.50 168 ILE A O 1
ATOM 1240 N N . LYS A 1 169 ? -5.998 2.143 15.309 1.00 96.88 169 LYS A N 1
ATOM 1241 C CA . LYS A 1 169 ? -4.942 2.520 16.259 1.00 96.88 169 LYS A CA 1
ATOM 1242 C C . LYS A 1 169 ? -4.699 1.472 17.370 1.00 96.88 169 LYS A C 1
ATOM 1244 O O . LYS A 1 169 ? -4.856 1.788 18.552 1.00 96.88 169 LYS A O 1
ATOM 1249 N N . PRO A 1 170 ? -4.345 0.217 17.023 1.00 95.69 170 PRO A N 1
ATOM 1250 C CA . PRO A 1 170 ? -4.105 -0.827 18.017 1.00 95.69 170 PRO A CA 1
ATOM 1251 C C . PRO A 1 170 ? -2.887 -0.529 18.903 1.00 95.69 170 PRO A C 1
ATOM 1253 O O . PRO A 1 170 ? -1.831 -0.122 18.431 1.00 95.69 170 PRO A O 1
ATOM 1256 N N . LEU A 1 171 ? -3.012 -0.797 20.202 1.00 96.12 171 LEU A N 1
ATOM 1257 C CA . LEU A 1 171 ? -1.915 -0.640 21.161 1.00 96.12 171 LEU A CA 1
ATOM 1258 C C . LEU A 1 171 ? -0.982 -1.860 21.157 1.00 96.12 171 LEU A C 1
ATOM 1260 O O . LEU A 1 171 ? -1.378 -2.960 20.775 1.00 96.12 171 LEU A O 1
ATOM 1264 N N . GLY A 1 172 ? 0.250 -1.679 21.639 1.00 95.88 172 GLY A N 1
ATOM 1265 C CA . GLY A 1 172 ? 1.187 -2.783 21.881 1.00 95.88 172 GLY A CA 1
ATOM 1266 C C . GLY A 1 172 ? 1.997 -3.253 20.670 1.00 95.88 172 GLY A C 1
ATOM 1267 O O . GLY A 1 172 ? 2.861 -4.116 20.837 1.00 95.88 172 GLY A O 1
ATOM 1268 N N . VAL A 1 173 ? 1.761 -2.695 19.478 1.00 97.12 173 VAL A N 1
ATOM 1269 C CA . VAL A 1 173 ? 2.380 -3.143 18.221 1.00 97.12 173 VAL A CA 1
ATOM 1270 C C . VAL A 1 173 ? 2.934 -1.981 17.396 1.00 97.12 173 VAL A C 1
ATOM 1272 O O . VAL A 1 173 ? 2.271 -0.966 17.226 1.00 97.12 173 VAL A O 1
ATOM 1275 N N . GLU A 1 174 ? 4.138 -2.149 16.853 1.00 97.75 174 GLU A N 1
ATOM 1276 C CA . GLU A 1 174 ? 4.721 -1.312 15.795 1.00 97.75 174 GLU A CA 1
ATOM 1277 C C . GLU A 1 174 ? 4.722 -2.122 14.495 1.00 97.75 174 GLU A C 1
ATOM 1279 O O . GLU A 1 174 ? 5.095 -3.299 14.503 1.00 97.75 174 GLU A O 1
ATOM 1284 N N . VAL A 1 175 ? 4.288 -1.519 13.387 1.00 97.81 175 VAL A N 1
ATOM 1285 C CA . VAL A 1 175 ? 4.177 -2.222 12.098 1.00 97.81 175 VAL A CA 1
ATOM 1286 C C . VAL A 1 175 ? 4.877 -1.422 11.006 1.00 97.81 175 VAL A C 1
ATOM 1288 O O . VAL A 1 175 ? 4.409 -0.338 10.648 1.00 97.81 175 VAL A O 1
ATOM 1291 N N . SER A 1 176 ? 5.970 -1.955 10.456 1.00 96.06 176 SER A N 1
ATOM 1292 C CA . SER A 1 176 ? 6.529 -1.453 9.202 1.00 96.06 176 SER A CA 1
ATOM 1293 C C . SER A 1 176 ? 5.771 -2.043 8.017 1.00 96.06 176 SER A C 1
ATOM 1295 O O . SER A 1 176 ? 5.336 -3.195 8.036 1.00 96.06 176 SER A O 1
ATOM 1297 N N . HIS A 1 177 ? 5.582 -1.230 6.990 1.00 95.38 177 HIS A N 1
ATOM 1298 C CA . HIS A 1 177 ? 4.975 -1.615 5.732 1.00 95.38 177 HIS A CA 1
ATOM 1299 C C . HIS A 1 177 ? 5.953 -1.235 4.627 1.00 95.38 177 HIS A C 1
ATOM 1301 O O . HIS A 1 177 ? 6.257 -0.053 4.444 1.00 95.38 177 HIS A O 1
ATOM 1307 N N . ASP A 1 178 ? 6.452 -2.246 3.930 1.00 90.19 178 ASP A N 1
ATOM 1308 C CA . ASP A 1 178 ? 7.581 -2.129 3.017 1.00 90.19 178 ASP A CA 1
ATOM 1309 C C . ASP A 1 178 ? 7.161 -2.523 1.601 1.00 90.19 178 ASP A C 1
ATOM 1311 O O . ASP A 1 178 ? 6.552 -3.577 1.374 1.00 90.19 178 ASP A O 1
ATOM 1315 N N . PHE A 1 179 ? 7.480 -1.659 0.638 1.00 88.12 179 PHE A N 1
ATOM 1316 C CA . PHE A 1 179 ? 7.021 -1.801 -0.739 1.00 88.12 179 PHE A CA 1
ATOM 1317 C C . PHE A 1 179 ? 8.160 -1.482 -1.718 1.00 88.12 179 PHE A C 1
ATOM 1319 O O . PHE A 1 179 ? 8.506 -0.311 -1.888 1.00 88.12 179 PHE A O 1
ATOM 1326 N N . PRO A 1 180 ? 8.737 -2.482 -2.401 1.00 83.62 180 PRO A N 1
ATOM 1327 C CA . PRO A 1 180 ? 9.581 -2.230 -3.561 1.00 83.62 180 PRO A CA 1
ATOM 1328 C C . PRO A 1 180 ? 8.682 -1.959 -4.774 1.00 83.62 180 PRO A C 1
ATOM 1330 O O . PRO A 1 180 ? 8.068 -2.889 -5.304 1.00 83.62 180 PRO A O 1
ATOM 1333 N N . LEU A 1 181 ? 8.572 -0.697 -5.202 1.00 80.75 181 LEU A N 1
ATOM 1334 C CA . LEU A 1 181 ? 7.733 -0.334 -6.343 1.00 80.75 181 LEU A CA 1
ATOM 1335 C C . LEU A 1 181 ? 8.537 -0.186 -7.624 1.00 80.75 181 LEU A C 1
ATOM 1337 O O . LEU A 1 181 ? 9.414 0.669 -7.736 1.00 80.75 181 LEU A O 1
ATOM 1341 N N . CYS A 1 182 ? 8.160 -0.956 -8.632 1.00 85.12 182 CYS A N 1
ATOM 1342 C CA . CYS A 1 182 ? 8.651 -0.787 -9.993 1.00 85.12 182 CYS A CA 1
ATOM 1343 C C . CYS A 1 182 ? 7.557 -1.142 -11.010 1.00 85.12 182 CYS A C 1
ATOM 1345 O O . CYS A 1 182 ? 6.398 -1.369 -10.645 1.00 85.12 182 CYS A O 1
ATOM 1347 N N . LEU A 1 183 ? 7.896 -1.054 -12.290 1.00 76.62 183 LEU A N 1
ATOM 1348 C CA . LEU A 1 183 ? 7.015 -1.278 -13.433 1.00 76.62 183 LEU A CA 1
ATOM 1349 C C . LEU A 1 183 ? 7.655 -2.299 -14.374 1.00 76.62 183 LEU A C 1
ATOM 1351 O O . LEU A 1 183 ? 8.897 -2.435 -14.293 1.00 76.62 183 LEU A O 1
#

Solvent-accessible surface area (backbone atoms only — not comparable to full-atom values): 10014 Å² total; per-residue (Å²): 103,92,90,43,95,76,65,86,77,86,82,83,86,80,86,87,81,80,92,82,75,81,57,72,70,54,54,51,50,51,50,51,51,50,38,47,49,52,9,52,52,48,17,51,53,54,37,68,36,52,41,94,71,38,34,30,59,51,52,50,50,52,52,46,48,48,21,62,77,28,53,80,35,29,46,69,46,77,36,46,64,67,58,38,53,76,70,61,42,57,78,61,50,64,60,23,66,84,35,93,57,64,39,32,37,39,41,35,37,42,42,41,84,56,80,64,72,79,44,80,47,77,43,78,12,53,21,27,22,31,52,61,54,65,93,64,50,57,66,67,93,87,51,55,52,92,57,21,29,42,51,19,42,43,28,24,49,44,53,12,48,52,49,18,45,60,69,68,58,60,70,40,40,32,38,39,37,39,28,63,21,21,67

Radius of gyration: 18.99 Å; Cα contacts (8 Å, |Δi|>4): 296; chains: 1; bounding box: 55×31×51 Å

InterPro domains:
  IPR000819 Peptidase M17, leucyl aminopeptidase, C-terminal [PF00883] (43-180)
  IPR011356 Peptidase M17, leucine aminopeptidase/peptidase B [PR00481] (121-138)
  IPR011356 Peptidase M17, leucine aminopeptidase/peptidase B [PR00481] (145-166)
  IPR011356 Peptidase M17, leucine aminopeptidase/peptidase B [PTHR11963] (2-182)

Foldseek 3Di:
DVPDPDDDDDPDDDDDDPDPDDDDVVVLVVVLVVLLVQLVVQLVVQLVDALVGNAQVNLLVLLVVLCVVLVLFKDKDKDFPVSCVVVVVPVLCVVFVPDPGTKIKIKMKGDFNDDDAQEEEEQEFEAECACQVPVPGQDDPPSPRVSRNNRRSRVSNLSSVSSSCSSVRDPRYMYIYIYGHHD